Protein AF-A0A963VNG0-F1 (afdb_monomer_lite)

pLDDT: mean 80.39, std 16.1, range [34.78, 97.62]

Sequence (283 aa):
FLAVVREESTAMSERVQQLAQTASKNLKTRWPMEDMLAADLVAVVARRIHAIEGLQVSNAPVDPDLWLRVESFSLMQALTYLAERLTQEFAVRRFTVRLAAEGPHAQLDLVWQGTAMSTETVMAWELDPIRIGGESTPLTVRDVVDRHGGAFWFERNRARHEAWFRILLPLGGASARDARRASEVPALSPEDNRPTFYDFDLFKASDMARDLQDRRLDDLSYTVFDTETTGLDPSKGDEIIQIGATRIVNGRLLHHEGFEQLVDPQRTVPVASTKIHGITPDM

Structure (mmCIF, N/CA/C/O backbone):
data_AF-A0A963VNG0-F1
#
_entry.id   AF-A0A963VNG0-F1
#
loop_
_atom_site.group_PDB
_atom_site.id
_atom_site.type_symbol
_atom_site.label_atom_id
_atom_site.label_alt_id
_atom_site.label_comp_id
_atom_site.label_asym_id
_atom_site.label_entity_id
_atom_site.label_seq_id
_atom_site.pdbx_PDB_ins_code
_atom_site.Cartn_x
_atom_site.Cartn_y
_atom_site.Cartn_z
_atom_site.occupancy
_atom_site.B_iso_or_equiv
_atom_site.auth_seq_id
_atom_site.auth_comp_id
_atom_site.auth_asym_id
_atom_site.auth_atom_id
_atom_site.pdbx_PDB_model_num
ATOM 1 N N . PHE A 1 1 ? -5.039 -26.872 39.195 1.00 66.69 1 PHE A N 1
ATOM 2 C CA . PHE A 1 1 ? -5.987 -26.713 38.073 1.00 66.69 1 PHE A CA 1
ATOM 3 C C . PHE A 1 1 ? -5.920 -25.309 37.468 1.00 66.69 1 PHE A C 1
ATOM 5 O O . PHE A 1 1 ? -5.430 -25.194 36.358 1.00 66.69 1 PHE A O 1
ATOM 12 N N . LEU A 1 2 ? -6.276 -24.235 38.192 1.00 68.75 2 LEU A N 1
ATOM 13 C CA . LEU A 1 2 ? -6.216 -22.853 37.666 1.00 68.75 2 LEU A CA 1
ATOM 14 C C . LEU A 1 2 ? -4.816 -22.395 37.205 1.00 68.75 2 LEU A C 1
ATOM 16 O O . LEU A 1 2 ? -4.707 -21.701 36.202 1.00 68.75 2 LEU A O 1
ATOM 20 N N . ALA A 1 3 ? -3.749 -22.813 37.897 1.00 68.62 3 ALA A N 1
ATOM 21 C CA . ALA A 1 3 ? -2.372 -22.517 37.486 1.00 68.62 3 ALA A CA 1
ATOM 22 C C . ALA A 1 3 ? -2.007 -23.159 36.134 1.00 68.62 3 ALA A C 1
ATOM 24 O O . ALA A 1 3 ? -1.453 -22.486 35.277 1.00 68.62 3 ALA A O 1
ATOM 25 N N . VAL A 1 4 ? -2.419 -24.413 35.919 1.00 76.69 4 VAL A N 1
ATOM 26 C CA . VAL A 1 4 ? -2.163 -25.173 34.682 1.00 76.69 4 VAL A CA 1
ATOM 27 C C . VAL A 1 4 ? -2.929 -24.577 33.499 1.00 76.69 4 VAL A C 1
ATOM 29 O O . VAL A 1 4 ? -2.380 -24.440 32.417 1.00 76.69 4 VAL A O 1
ATOM 32 N N . VAL A 1 5 ? -4.182 -24.152 33.707 1.00 76.88 5 VAL A N 1
ATOM 33 C CA . VAL A 1 5 ? -4.976 -23.479 32.661 1.00 76.88 5 VAL A CA 1
ATOM 34 C C . VAL A 1 5 ? -4.361 -22.132 32.272 1.00 76.88 5 VAL A C 1
ATOM 36 O O . VAL A 1 5 ? -4.337 -21.781 31.096 1.00 76.88 5 VAL A O 1
ATOM 39 N N . ARG A 1 6 ? -3.840 -21.375 33.247 1.00 75.44 6 ARG A N 1
ATOM 40 C CA . ARG A 1 6 ? -3.154 -20.105 32.982 1.00 75.44 6 ARG A CA 1
ATOM 41 C C . ARG A 1 6 ? -1.851 -20.325 32.214 1.00 75.44 6 ARG A C 1
ATOM 43 O O . ARG A 1 6 ? -1.599 -19.602 31.261 1.00 75.44 6 ARG A O 1
ATOM 50 N N . GLU A 1 7 ? -1.070 -21.325 32.605 1.00 81.62 7 GLU A N 1
ATOM 51 C CA . GLU A 1 7 ? 0.189 -21.693 31.954 1.00 81.62 7 GLU A CA 1
ATOM 52 C C . GLU A 1 7 ? -0.031 -22.147 30.502 1.00 81.62 7 GLU A C 1
ATOM 54 O O . GLU A 1 7 ? 0.609 -21.619 29.596 1.00 81.62 7 GLU A O 1
ATOM 59 N N . GLU A 1 8 ? -1.019 -23.011 30.253 1.00 75.69 8 GLU A N 1
ATOM 60 C CA . GLU A 1 8 ? -1.406 -23.422 28.895 1.00 75.69 8 GLU A CA 1
ATOM 61 C C . GLU A 1 8 ? -1.944 -22.256 28.055 1.00 75.69 8 GLU A C 1
ATOM 63 O O . GLU A 1 8 ? -1.601 -22.121 26.882 1.00 75.69 8 GLU A O 1
ATOM 68 N N . SER A 1 9 ? -2.739 -21.354 28.643 1.00 71.31 9 SER A N 1
ATOM 69 C CA . SER A 1 9 ? -3.222 -20.160 27.938 1.00 71.31 9 SER A CA 1
ATOM 70 C C . SER A 1 9 ? -2.081 -19.211 27.555 1.00 71.31 9 SER A C 1
ATOM 72 O O . SER A 1 9 ? -2.120 -18.611 26.476 1.00 71.31 9 SER A O 1
ATOM 74 N N . THR A 1 10 ? -1.077 -19.051 28.422 1.00 80.81 10 THR A N 1
ATOM 75 C CA . THR A 1 10 ? 0.112 -18.238 28.137 1.00 80.81 10 THR A CA 1
ATOM 76 C C . THR A 1 10 ? 0.971 -18.897 27.060 1.00 80.81 10 THR A C 1
ATOM 78 O O . THR A 1 10 ? 1.275 -18.245 26.064 1.00 80.81 10 THR A O 1
ATOM 81 N N . ALA A 1 11 ? 1.253 -20.197 27.176 1.00 77.94 11 ALA A N 1
ATOM 82 C CA . ALA A 1 11 ? 2.027 -20.946 26.186 1.00 77.94 11 ALA A CA 1
ATOM 83 C C . ALA A 1 11 ? 1.356 -20.960 24.800 1.00 77.94 11 ALA A C 1
ATOM 85 O O . ALA A 1 11 ? 2.019 -20.814 23.772 1.00 77.94 11 ALA A O 1
ATOM 86 N N . MET A 1 12 ? 0.027 -21.094 24.749 1.00 74.06 12 MET A N 1
ATOM 87 C CA . MET A 1 12 ? -0.736 -21.005 23.503 1.00 74.06 12 MET A CA 1
ATOM 88 C C . MET A 1 12 ? -0.654 -19.600 22.891 1.00 74.06 12 MET A C 1
ATOM 90 O O . MET A 1 12 ? -0.446 -19.470 21.686 1.00 74.06 12 MET A O 1
ATOM 94 N N . SER A 1 13 ? -0.753 -18.550 23.712 1.00 70.12 13 SER A N 1
ATOM 95 C CA . SER A 1 13 ? -0.623 -17.160 23.250 1.00 70.12 13 SER A CA 1
ATOM 96 C C . SER A 1 13 ? 0.771 -16.875 22.680 1.00 70.12 13 SER A C 1
ATOM 98 O O . SER A 1 13 ? 0.884 -16.256 21.623 1.00 70.12 13 SER A O 1
ATOM 100 N N . GLU A 1 14 ? 1.824 -17.384 23.323 1.00 78.50 14 GLU A N 1
ATOM 101 C CA . GLU A 1 14 ? 3.208 -17.267 22.849 1.00 78.50 14 GLU A CA 1
ATOM 102 C C . GLU A 1 14 ? 3.418 -17.980 21.505 1.00 78.50 14 GLU A C 1
ATOM 104 O O . GLU A 1 14 ? 4.014 -17.409 20.591 1.00 78.50 14 GLU A O 1
ATOM 109 N N . ARG A 1 15 ? 2.878 -19.196 21.330 1.00 77.44 15 ARG A N 1
ATOM 110 C CA . ARG A 1 15 ? 2.949 -19.919 20.045 1.00 77.44 15 ARG A CA 1
ATOM 111 C C . ARG A 1 15 ? 2.204 -19.189 18.930 1.00 77.44 15 ARG A C 1
ATOM 113 O O . ARG A 1 15 ? 2.714 -19.103 17.815 1.00 77.44 15 ARG A O 1
ATOM 120 N N . VAL A 1 16 ? 1.022 -18.639 19.220 1.00 71.25 16 VAL A N 1
ATOM 121 C CA . VAL A 1 16 ? 0.257 -17.830 18.255 1.00 71.25 16 VAL A CA 1
ATOM 122 C C . VAL A 1 16 ? 1.043 -16.575 17.861 1.00 71.25 16 VAL A C 1
ATOM 124 O O . VAL A 1 16 ? 1.132 -16.264 16.674 1.00 71.25 16 VAL A O 1
ATOM 127 N N . GLN A 1 17 ? 1.682 -15.895 18.819 1.00 67.88 17 GLN A N 1
ATOM 128 C CA . GLN A 1 17 ? 2.545 -14.745 18.534 1.00 67.88 17 GLN A CA 1
ATOM 129 C C . GLN A 1 17 ? 3.768 -15.126 17.688 1.00 67.88 17 GLN A C 1
ATOM 131 O O . GLN A 1 17 ? 4.080 -14.422 16.728 1.00 67.88 17 GLN A O 1
ATOM 136 N N . GLN A 1 18 ? 4.433 -16.249 17.977 1.00 67.88 18 GLN A N 1
ATOM 137 C CA . GLN A 1 18 ? 5.565 -16.736 17.177 1.00 67.88 18 GLN A CA 1
ATOM 138 C C . GLN A 1 18 ? 5.159 -17.082 15.738 1.00 67.88 18 GLN A C 1
ATOM 140 O O . GLN A 1 18 ? 5.871 -16.735 14.790 1.00 67.88 18 GLN A O 1
ATOM 145 N N . LEU A 1 19 ? 4.004 -17.727 15.549 1.00 70.12 19 LEU A N 1
ATOM 146 C CA . LEU A 1 19 ? 3.463 -18.023 14.220 1.00 70.12 19 LEU A CA 1
ATOM 147 C C . LEU A 1 19 ? 3.134 -16.740 13.450 1.00 70.12 19 LEU A C 1
ATOM 149 O O . LEU A 1 19 ? 3.514 -16.620 12.286 1.00 70.12 19 LEU A O 1
ATOM 153 N N . ALA A 1 20 ? 2.509 -15.756 14.101 1.00 64.38 20 ALA A N 1
ATOM 154 C CA . ALA A 1 20 ? 2.220 -14.455 13.500 1.00 64.38 20 ALA A CA 1
ATOM 155 C C . ALA A 1 20 ? 3.502 -13.703 13.096 1.00 64.38 20 ALA A C 1
ATOM 157 O O . ALA A 1 20 ? 3.583 -13.175 11.987 1.00 64.38 20 ALA A O 1
ATOM 158 N N . GLN A 1 21 ? 4.538 -13.716 13.942 1.00 63.41 21 GLN A N 1
ATOM 159 C CA . GLN A 1 21 ? 5.843 -13.117 13.632 1.00 63.41 21 GLN A CA 1
ATOM 160 C C . GLN A 1 21 ? 6.534 -13.814 12.453 1.00 63.41 21 GLN A C 1
ATOM 162 O O . GLN A 1 21 ? 7.079 -13.150 11.570 1.00 63.41 21 GLN A O 1
ATOM 167 N N . THR A 1 22 ? 6.486 -15.148 12.404 1.00 61.94 22 THR A N 1
ATOM 168 C CA . THR A 1 22 ? 7.069 -15.937 11.306 1.00 61.94 22 THR A CA 1
ATOM 169 C C . THR A 1 22 ? 6.328 -15.683 9.992 1.00 61.94 22 THR A C 1
ATOM 171 O O . THR A 1 22 ? 6.958 -15.487 8.952 1.00 61.94 22 THR A O 1
ATOM 174 N N . ALA A 1 23 ? 4.995 -15.612 10.038 1.00 60.84 23 ALA A N 1
ATOM 175 C CA . ALA A 1 23 ? 4.167 -15.258 8.892 1.00 60.84 23 ALA A CA 1
ATOM 176 C C . ALA A 1 23 ? 4.455 -13.830 8.401 1.00 60.84 23 ALA A C 1
ATOM 178 O O . ALA A 1 23 ? 4.679 -13.647 7.208 1.00 60.84 23 ALA A O 1
ATOM 179 N N . SER A 1 24 ? 4.549 -12.841 9.301 1.00 58.91 24 SER A N 1
ATOM 180 C CA . SER A 1 24 ? 4.944 -11.464 8.958 1.00 58.91 24 SER A CA 1
ATOM 181 C C . SER A 1 24 ? 6.326 -11.431 8.293 1.00 58.91 24 SER A C 1
ATOM 183 O O . SER A 1 24 ? 6.479 -10.847 7.222 1.00 58.91 24 SER A O 1
ATOM 185 N N . LYS A 1 25 ? 7.323 -12.145 8.836 1.00 59.84 25 LYS A N 1
ATOM 186 C CA . LYS A 1 25 ? 8.675 -12.222 8.253 1.00 59.84 25 LYS A CA 1
ATOM 187 C C . LYS A 1 25 ? 8.686 -12.818 6.839 1.00 59.84 25 LYS A C 1
ATOM 189 O O . LYS A 1 25 ? 9.401 -12.305 5.986 1.00 59.84 25 LYS A O 1
ATOM 194 N N . ASN A 1 26 ? 7.880 -13.849 6.582 1.00 59.00 26 ASN A N 1
ATOM 195 C CA . ASN A 1 26 ? 7.748 -14.450 5.251 1.00 59.00 26 ASN A CA 1
ATOM 196 C C . ASN A 1 26 ? 6.932 -13.576 4.281 1.00 59.00 26 ASN A C 1
ATOM 198 O O . ASN A 1 26 ? 7.235 -13.530 3.094 1.00 59.00 26 ASN A O 1
ATOM 202 N N . LEU A 1 27 ? 5.915 -12.848 4.758 1.00 60.16 27 LEU A N 1
ATOM 203 C CA . LEU A 1 27 ? 5.194 -11.870 3.933 1.00 60.16 27 LEU A CA 1
ATOM 204 C C . LEU A 1 27 ? 6.080 -10.667 3.564 1.00 60.16 27 LEU A C 1
ATOM 206 O O . LEU A 1 27 ? 6.005 -10.182 2.434 1.00 60.16 27 LEU A O 1
ATOM 210 N N . LYS A 1 28 ? 6.964 -10.229 4.473 1.00 56.81 28 LYS A N 1
ATOM 211 C CA . LYS A 1 28 ? 7.947 -9.156 4.233 1.00 56.81 28 LYS A CA 1
ATOM 212 C C . LYS A 1 28 ? 8.944 -9.472 3.112 1.00 56.81 28 LYS A C 1
ATOM 214 O O . LYS A 1 28 ? 9.521 -8.546 2.556 1.00 56.81 28 LYS A O 1
ATOM 219 N N . THR A 1 29 ? 9.160 -10.742 2.769 1.00 54.06 29 THR A N 1
ATOM 220 C CA . THR A 1 29 ? 10.099 -11.156 1.708 1.00 54.06 29 THR A CA 1
ATOM 221 C C . THR A 1 29 ? 9.415 -11.557 0.404 1.00 54.06 29 THR A C 1
ATOM 223 O O . THR A 1 29 ? 10.093 -11.750 -0.600 1.00 54.06 29 THR A O 1
ATOM 226 N N . ARG A 1 30 ? 8.083 -11.684 0.395 1.00 60.69 30 ARG A N 1
ATOM 227 C CA . ARG A 1 30 ? 7.341 -12.299 -0.716 1.00 60.69 30 ARG A CA 1
ATOM 228 C C . ARG A 1 30 ? 7.059 -11.357 -1.892 1.00 60.69 30 ARG A C 1
ATOM 230 O O . ARG A 1 30 ? 6.780 -11.844 -2.979 1.00 60.69 30 ARG A O 1
ATOM 237 N N . TRP A 1 31 ? 7.182 -10.043 -1.699 1.00 64.94 31 TRP A N 1
ATOM 238 C CA . TRP A 1 31 ? 6.981 -9.050 -2.767 1.00 64.94 31 TRP A CA 1
ATOM 239 C C . TRP A 1 31 ? 8.238 -8.182 -2.964 1.00 64.94 31 TRP A C 1
ATOM 241 O O . TRP A 1 31 ? 8.754 -7.623 -1.994 1.00 64.94 31 TRP A O 1
ATOM 251 N N . PRO A 1 32 ? 8.798 -8.081 -4.174 1.00 72.06 32 PRO A N 1
ATOM 252 C CA . PRO A 1 32 ? 9.948 -7.217 -4.409 1.00 72.06 32 PRO A CA 1
ATOM 253 C C . PRO A 1 32 ? 9.557 -5.731 -4.316 1.00 72.06 32 PRO A C 1
ATOM 255 O O . PRO A 1 32 ? 8.400 -5.360 -4.487 1.00 72.06 32 PRO A O 1
ATOM 258 N N . MET A 1 33 ? 10.541 -4.881 -4.011 1.00 81.62 33 MET A N 1
ATOM 259 C CA . MET A 1 33 ? 10.405 -3.427 -4.141 1.00 81.62 33 MET A CA 1
ATOM 260 C C . MET A 1 33 ? 10.603 -3.050 -5.609 1.00 81.62 33 MET A C 1
ATOM 262 O O . MET A 1 33 ? 11.629 -3.411 -6.193 1.00 81.62 33 MET A O 1
ATOM 266 N N . GLU A 1 34 ? 9.669 -2.298 -6.181 1.00 82.19 34 GLU A N 1
ATOM 267 C CA . GLU A 1 34 ? 9.628 -1.988 -7.612 1.00 82.19 34 GLU A CA 1
ATOM 268 C C . GLU A 1 34 ? 9.579 -0.480 -7.863 1.00 82.19 34 GLU A C 1
ATOM 270 O O . GLU A 1 34 ? 9.191 0.295 -6.988 1.00 82.19 34 GLU A O 1
ATOM 275 N N . ASP A 1 35 ? 10.006 -0.055 -9.053 1.00 86.75 35 ASP A N 1
ATOM 276 C CA . ASP A 1 35 ? 9.900 1.344 -9.469 1.00 86.75 35 ASP A CA 1
ATOM 277 C C . ASP A 1 35 ? 8.478 1.592 -10.001 1.00 86.75 35 ASP A C 1
ATOM 279 O O . ASP A 1 35 ? 8.032 0.928 -10.934 1.00 86.75 35 ASP A O 1
ATOM 283 N N . MET A 1 36 ? 7.767 2.551 -9.410 1.00 88.94 36 MET A N 1
ATOM 284 C CA . MET A 1 36 ? 6.388 2.901 -9.754 1.00 88.94 36 MET A CA 1
ATOM 285 C C . MET A 1 36 ? 6.242 4.418 -9.882 1.00 88.94 36 MET A C 1
ATOM 287 O O . MET A 1 36 ? 6.795 5.171 -9.075 1.00 88.94 36 MET A O 1
ATOM 291 N N . LEU A 1 37 ? 5.462 4.879 -10.862 1.00 89.94 37 LEU A N 1
ATOM 292 C CA . LEU A 1 37 ? 5.087 6.287 -10.955 1.00 89.94 37 LEU A CA 1
ATOM 293 C C . LEU A 1 37 ? 4.207 6.686 -9.767 1.00 89.94 37 LEU A C 1
ATOM 295 O O . LEU A 1 37 ? 3.244 6.005 -9.407 1.00 89.94 37 LEU A O 1
ATOM 299 N N . ALA A 1 38 ? 4.503 7.840 -9.181 1.00 92.31 38 ALA A N 1
ATOM 300 C CA . ALA A 1 38 ? 3.749 8.383 -8.061 1.00 92.31 38 ALA A CA 1
ATOM 301 C C . ALA A 1 38 ? 2.274 8.626 -8.414 1.00 92.31 38 ALA A C 1
ATOM 303 O O . ALA A 1 38 ? 1.392 8.375 -7.590 1.00 92.31 38 ALA A O 1
ATOM 304 N N . ALA A 1 39 ? 1.999 9.074 -9.643 1.00 90.75 39 ALA A N 1
ATOM 305 C CA . ALA A 1 39 ? 0.639 9.260 -10.142 1.00 90.75 39 ALA A CA 1
ATOM 306 C C . ALA A 1 39 ? -0.156 7.942 -10.146 1.00 90.75 39 ALA A C 1
ATOM 308 O O . ALA A 1 39 ? -1.314 7.924 -9.717 1.00 90.75 39 ALA A O 1
ATOM 309 N N . ASP A 1 40 ? 0.479 6.836 -10.544 1.00 91.19 40 ASP A N 1
ATOM 310 C CA . ASP A 1 40 ? -0.147 5.513 -10.552 1.00 91.19 40 ASP A CA 1
ATOM 311 C C . ASP A 1 40 ? -0.408 5.020 -9.130 1.00 91.19 40 ASP A C 1
ATOM 313 O O . ASP A 1 40 ? -1.500 4.529 -8.839 1.00 91.19 40 ASP A O 1
ATOM 317 N N . LEU A 1 41 ? 0.551 5.206 -8.213 1.00 93.50 41 LEU A N 1
ATOM 318 C CA . LEU A 1 41 ? 0.373 4.827 -6.811 1.00 93.50 41 LEU A CA 1
ATOM 319 C C . LEU A 1 41 ? -0.830 5.557 -6.199 1.00 93.50 41 LEU A C 1
ATOM 321 O O . LEU A 1 41 ? -1.699 4.927 -5.592 1.00 93.50 41 LEU A O 1
ATOM 325 N N . VAL A 1 42 ? -0.925 6.874 -6.407 1.00 94.62 42 VAL A N 1
ATOM 326 C CA . VAL A 1 42 ? -2.057 7.682 -5.931 1.00 94.62 42 VAL A CA 1
ATOM 327 C C . VAL A 1 42 ? -3.371 7.230 -6.568 1.00 94.62 42 VAL A C 1
ATOM 329 O O . VAL A 1 42 ? -4.374 7.096 -5.864 1.00 94.62 42 VAL A O 1
ATOM 332 N N . ALA A 1 43 ? -3.384 6.941 -7.872 1.00 90.88 43 ALA A N 1
ATOM 333 C CA . ALA A 1 43 ? -4.577 6.463 -8.565 1.00 90.88 43 ALA A CA 1
ATOM 334 C C . ALA A 1 43 ? -5.065 5.107 -8.027 1.00 90.88 43 ALA A C 1
ATOM 336 O O . ALA A 1 43 ? -6.272 4.918 -7.842 1.00 90.88 43 ALA A O 1
ATOM 337 N N . VAL A 1 44 ? -4.150 4.175 -7.745 1.00 90.75 44 VAL A N 1
ATOM 338 C CA . VAL A 1 44 ? -4.468 2.849 -7.192 1.00 90.75 44 VAL A CA 1
ATOM 339 C C . VAL A 1 44 ? -5.000 2.959 -5.764 1.00 90.75 44 VAL A C 1
ATOM 341 O O . VAL A 1 44 ? -6.051 2.391 -5.463 1.00 90.75 44 VAL A O 1
ATOM 344 N N . VAL A 1 45 ? -4.332 3.729 -4.900 1.00 92.75 45 VAL A N 1
ATOM 345 C CA . VAL A 1 45 ? -4.775 3.960 -3.513 1.00 92.75 45 VAL A CA 1
ATOM 346 C C . VAL A 1 45 ? -6.162 4.597 -3.489 1.00 92.75 45 VAL A C 1
ATOM 348 O O . VAL A 1 45 ? -7.056 4.111 -2.796 1.00 92.75 45 VAL A O 1
ATOM 351 N N . ALA A 1 46 ? -6.376 5.646 -4.285 1.00 92.19 46 ALA A N 1
ATOM 352 C CA . ALA A 1 46 ? -7.667 6.313 -4.368 1.00 92.19 46 ALA A CA 1
ATOM 353 C C . ALA A 1 46 ? -8.764 5.361 -4.854 1.00 92.19 46 ALA A C 1
ATOM 355 O O . ALA A 1 46 ? -9.826 5.271 -4.246 1.00 92.19 46 ALA A O 1
ATOM 356 N N . ARG A 1 47 ? -8.504 4.575 -5.904 1.00 91.50 47 ARG A N 1
ATOM 357 C CA . ARG A 1 47 ? -9.471 3.589 -6.400 1.00 91.50 47 ARG A CA 1
ATOM 358 C C . ARG A 1 47 ? -9.841 2.564 -5.330 1.00 91.50 47 ARG A C 1
ATOM 360 O O . ARG A 1 47 ? -11.015 2.227 -5.204 1.00 91.50 47 ARG A O 1
ATOM 367 N N . ARG A 1 48 ? -8.863 2.094 -4.547 1.00 90.31 48 ARG A N 1
ATOM 368 C CA . ARG A 1 48 ? -9.104 1.131 -3.466 1.00 90.31 48 ARG A CA 1
ATOM 369 C C . ARG A 1 48 ? -9.950 1.728 -2.345 1.00 90.31 48 ARG A C 1
ATOM 371 O O . ARG A 1 48 ? -10.917 1.096 -1.938 1.00 90.31 48 ARG A O 1
ATOM 378 N N . ILE A 1 49 ? -9.629 2.939 -1.888 1.00 91.81 49 ILE A N 1
ATOM 379 C CA . ILE A 1 49 ? -10.406 3.622 -0.842 1.00 91.81 49 ILE A CA 1
ATOM 380 C C . ILE A 1 49 ? -11.826 3.920 -1.335 1.00 91.81 49 ILE A C 1
ATOM 382 O O . ILE A 1 49 ? -12.783 3.740 -0.591 1.00 91.81 49 ILE A O 1
ATOM 386 N N . HIS A 1 50 ? -11.984 4.328 -2.597 1.00 91.56 50 HIS A N 1
ATOM 387 C CA . HIS A 1 50 ? -13.296 4.608 -3.182 1.00 91.56 50 HIS A CA 1
ATOM 388 C C . HIS A 1 50 ? -14.190 3.366 -3.309 1.00 91.56 50 HIS A C 1
ATOM 390 O O . HIS A 1 50 ? -15.410 3.493 -3.309 1.00 91.56 50 HIS A O 1
ATOM 396 N N . ALA A 1 51 ? -13.597 2.174 -3.423 1.00 89.56 51 ALA A N 1
ATOM 397 C CA . ALA A 1 51 ? -14.343 0.921 -3.472 1.00 89.56 51 ALA A CA 1
ATOM 398 C C . ALA A 1 51 ? -14.994 0.557 -2.124 1.00 89.56 51 ALA A C 1
ATOM 400 O O . ALA A 1 51 ? -15.892 -0.284 -2.096 1.00 89.56 51 ALA A O 1
ATOM 401 N N . ILE A 1 52 ? -14.570 1.180 -1.018 1.00 88.62 52 ILE A N 1
ATOM 402 C CA . ILE A 1 52 ? -15.219 1.025 0.285 1.00 88.62 52 ILE A CA 1
ATOM 403 C C . ILE A 1 52 ? -16.499 1.863 0.302 1.00 88.62 52 ILE A C 1
ATOM 405 O O . ILE A 1 52 ? -16.493 3.069 0.036 1.00 88.62 52 ILE A O 1
ATOM 409 N N . GLU A 1 53 ? -17.610 1.220 0.654 1.00 87.12 53 GLU A N 1
ATOM 410 C CA . GLU A 1 53 ? -18.924 1.850 0.648 1.00 87.12 53 GLU A CA 1
ATOM 411 C C . GLU A 1 53 ? -18.974 3.094 1.552 1.00 87.12 53 GLU A C 1
ATOM 413 O O . GLU A 1 53 ? -18.608 3.075 2.728 1.00 87.12 53 GLU A O 1
ATOM 418 N N . GLY A 1 54 ? -19.461 4.203 0.992 1.00 87.50 54 GLY A N 1
ATOM 419 C CA . GLY A 1 54 ? -19.662 5.451 1.726 1.00 87.50 54 GLY A CA 1
ATOM 420 C C . GLY A 1 54 ? -18.419 6.332 1.877 1.00 87.50 54 GLY A C 1
ATOM 421 O O . GLY A 1 54 ? -18.538 7.390 2.506 1.00 87.50 54 GLY A O 1
ATOM 422 N N . LEU A 1 55 ? -17.272 5.952 1.296 1.00 93.50 55 LEU A N 1
ATOM 423 C CA . LEU A 1 55 ? -16.062 6.778 1.280 1.00 93.50 55 LEU A CA 1
ATOM 424 C C . LEU A 1 55 ? -15.926 7.583 -0.013 1.00 93.50 55 LEU A C 1
ATOM 426 O O . LEU A 1 55 ? -16.127 7.104 -1.128 1.00 93.50 55 LEU A O 1
ATOM 430 N N . GLN A 1 56 ? -15.527 8.839 0.146 1.00 94.69 56 GLN A N 1
ATOM 431 C CA . GLN A 1 56 ? -15.155 9.726 -0.945 1.00 94.69 56 GLN A CA 1
ATOM 432 C C . GLN A 1 56 ? -13.671 10.046 -0.844 1.00 94.69 56 GLN A C 1
ATOM 434 O O . GLN A 1 56 ? -13.175 10.422 0.219 1.00 94.69 56 GLN A O 1
ATOM 439 N N . VAL A 1 57 ? -12.974 9.948 -1.968 1.00 95.88 57 VAL A N 1
ATOM 440 C CA . VAL A 1 57 ? -11.547 10.239 -2.050 1.00 95.88 57 VAL A CA 1
ATOM 441 C C . VAL A 1 57 ? -11.261 11.121 -3.253 1.00 95.88 57 VAL A C 1
ATOM 443 O O . VAL A 1 57 ? -11.904 11.019 -4.295 1.00 95.88 57 VAL A O 1
ATOM 446 N N . SER A 1 58 ? -10.320 12.034 -3.066 1.00 96.00 58 SER A N 1
ATOM 447 C CA . SER A 1 58 ? -9.840 12.973 -4.073 1.00 96.00 58 SER A CA 1
ATOM 448 C C . SER A 1 58 ? -8.318 12.927 -4.121 1.00 96.00 58 SER A C 1
ATOM 450 O O . SER A 1 58 ? -7.674 12.601 -3.124 1.00 96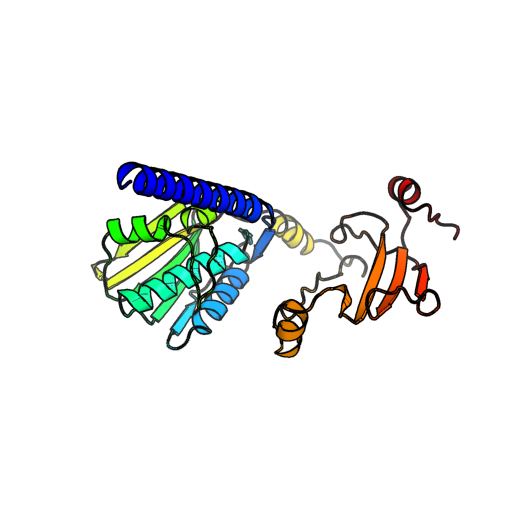.00 58 SER A O 1
ATOM 452 N N . ASN A 1 59 ? -7.738 13.274 -5.264 1.00 93.56 59 ASN A N 1
ATOM 453 C CA . ASN A 1 59 ? -6.293 13.233 -5.464 1.00 93.56 59 ASN A CA 1
ATOM 454 C C . ASN A 1 59 ? -5.802 14.666 -5.653 1.00 93.56 59 ASN A C 1
ATOM 456 O O . ASN A 1 59 ? -6.379 15.413 -6.446 1.00 93.56 59 ASN A O 1
ATOM 460 N N . ALA A 1 60 ? -4.755 15.060 -4.934 1.00 92.25 60 ALA A N 1
ATOM 461 C CA . ALA A 1 60 ? -4.032 16.279 -5.276 1.00 92.25 60 ALA A CA 1
ATOM 462 C C . ALA A 1 60 ? -3.207 16.058 -6.560 1.00 92.25 60 ALA A C 1
ATOM 464 O O . ALA A 1 60 ? -2.862 14.914 -6.862 1.00 92.25 60 ALA A O 1
ATOM 465 N N . PRO A 1 61 ? -2.875 17.121 -7.317 1.00 92.50 61 PRO A N 1
ATOM 466 C CA . PRO A 1 61 ? -1.933 17.014 -8.425 1.00 92.50 61 PRO A CA 1
ATOM 467 C C . PRO A 1 61 ? -0.600 16.426 -7.952 1.00 92.50 61 PRO A C 1
ATOM 469 O O . PRO A 1 61 ? -0.066 16.853 -6.928 1.00 92.50 61 PRO A O 1
ATOM 472 N N . VAL A 1 62 ? -0.081 15.460 -8.706 1.00 92.62 62 VAL A N 1
ATOM 473 C CA . VAL A 1 62 ? 1.210 14.802 -8.470 1.00 92.62 62 VAL A CA 1
ATOM 474 C C . VAL A 1 62 ? 2.102 15.092 -9.669 1.00 92.62 62 VAL A C 1
ATOM 476 O O . VAL A 1 62 ? 1.608 15.186 -10.793 1.00 92.62 62 VAL A O 1
ATOM 479 N N . ASP A 1 63 ? 3.402 15.250 -9.431 1.00 86.94 63 ASP A N 1
ATOM 480 C CA . ASP A 1 63 ? 4.390 15.348 -10.505 1.00 86.94 63 ASP A CA 1
ATOM 481 C C . ASP A 1 63 ? 4.348 14.063 -11.366 1.00 86.94 63 ASP A C 1
ATOM 483 O O . ASP A 1 63 ? 4.562 12.972 -10.824 1.00 86.94 63 ASP A O 1
ATOM 487 N N . PRO A 1 64 ? 4.043 14.157 -12.676 1.00 83.81 64 PRO A N 1
ATOM 488 C CA . PRO A 1 64 ? 3.935 12.991 -13.550 1.00 83.81 64 PRO A CA 1
ATOM 489 C C . PRO A 1 64 ? 5.266 12.257 -13.751 1.00 83.81 64 PRO A C 1
ATOM 491 O O . PRO A 1 64 ? 5.243 11.089 -14.122 1.00 83.81 64 PRO A O 1
ATOM 494 N N . ASP A 1 65 ? 6.401 12.905 -13.477 1.00 87.00 65 ASP A N 1
ATOM 495 C CA . ASP A 1 65 ? 7.740 12.330 -13.628 1.00 87.00 65 ASP A CA 1
ATOM 496 C C . ASP A 1 65 ? 8.310 11.790 -12.303 1.00 87.00 65 ASP A C 1
ATOM 498 O O . ASP A 1 65 ? 9.461 11.345 -12.252 1.00 87.00 65 ASP A O 1
ATOM 502 N N . LEU A 1 66 ? 7.547 11.840 -11.206 1.00 86.81 66 LEU A N 1
ATOM 503 C CA . LEU A 1 66 ? 8.016 11.376 -9.905 1.00 86.81 66 LEU A CA 1
ATOM 504 C C . LEU A 1 66 ? 7.941 9.850 -9.808 1.00 86.81 66 LEU A C 1
ATOM 506 O O . LEU A 1 66 ? 6.860 9.265 -9.759 1.00 86.81 66 LEU A O 1
ATOM 510 N N . TRP A 1 67 ? 9.106 9.216 -9.708 1.00 91.25 67 TRP A N 1
ATOM 511 C CA . TRP A 1 67 ? 9.245 7.778 -9.492 1.00 91.25 67 TRP A CA 1
ATOM 512 C C . TRP A 1 67 ? 9.473 7.453 -8.019 1.00 91.25 67 TRP A C 1
ATOM 514 O O . TRP A 1 67 ? 10.170 8.175 -7.302 1.00 91.25 67 TRP A O 1
ATOM 524 N N . LEU A 1 68 ? 8.920 6.328 -7.578 1.00 92.88 68 LEU A N 1
ATOM 525 C CA . LEU A 1 68 ? 9.011 5.803 -6.219 1.00 92.88 68 LEU A CA 1
ATOM 526 C C . LEU A 1 68 ? 9.503 4.363 -6.257 1.00 92.88 68 LEU A C 1
ATOM 528 O O . LEU A 1 68 ? 9.168 3.630 -7.181 1.00 92.88 68 LEU A O 1
ATOM 532 N N . ARG A 1 69 ? 10.249 3.947 -5.235 1.00 90.38 69 ARG A N 1
ATOM 533 C CA . ARG A 1 69 ? 10.653 2.552 -5.043 1.00 90.38 69 ARG A CA 1
ATOM 534 C C . ARG A 1 69 ? 9.739 1.936 -3.987 1.00 90.38 69 ARG A C 1
ATOM 536 O O . ARG A 1 69 ? 9.929 2.175 -2.800 1.00 90.38 69 ARG A O 1
ATOM 543 N N . VAL A 1 70 ? 8.713 1.195 -4.378 1.00 91.62 70 VAL A N 1
ATOM 544 C CA . VAL A 1 70 ? 7.652 0.767 -3.455 1.00 91.62 70 VAL A CA 1
ATOM 545 C C . VAL A 1 70 ? 7.241 -0.681 -3.653 1.00 91.62 70 VAL A C 1
ATOM 547 O O . VAL A 1 70 ? 7.337 -1.239 -4.739 1.00 91.62 70 VAL A O 1
ATOM 550 N N . GLU A 1 71 ? 6.726 -1.272 -2.585 1.00 90.44 71 GLU A N 1
ATOM 551 C CA . GLU A 1 71 ? 5.892 -2.460 -2.621 1.00 90.44 71 GLU A CA 1
ATOM 552 C C . GLU A 1 71 ? 4.437 -2.000 -2.447 1.00 90.44 71 GLU A C 1
ATOM 554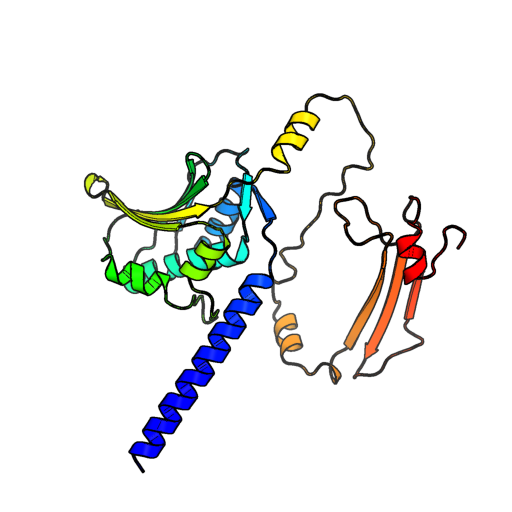 O O . GLU A 1 71 ? 3.948 -1.735 -1.346 1.00 90.44 71 GLU A O 1
ATOM 559 N N . SER A 1 72 ? 3.769 -1.795 -3.583 1.00 87.38 72 SER A N 1
ATOM 560 C CA . SER A 1 72 ? 2.503 -1.057 -3.672 1.00 87.38 72 SER A CA 1
ATOM 561 C C . SER A 1 72 ? 1.329 -1.752 -2.978 1.00 87.38 72 SER A C 1
ATOM 563 O O . SER A 1 72 ? 0.409 -1.078 -2.507 1.00 87.38 72 SER A O 1
ATOM 565 N N . PHE A 1 73 ? 1.351 -3.082 -2.875 1.00 87.00 73 PHE A N 1
ATOM 566 C CA . PHE A 1 73 ? 0.249 -3.857 -2.317 1.00 87.00 73 PHE A CA 1
ATOM 567 C C . PHE A 1 73 ? 0.132 -3.663 -0.804 1.00 87.00 73 PHE A C 1
ATOM 569 O O . PHE A 1 73 ? -0.953 -3.328 -0.322 1.00 87.00 73 PHE A O 1
ATOM 576 N N . SER A 1 74 ? 1.224 -3.783 -0.046 1.00 89.38 74 SER A N 1
ATOM 577 C CA . SER A 1 74 ? 1.175 -3.544 1.401 1.00 89.38 74 SER A CA 1
ATOM 578 C C . SER A 1 74 ? 0.929 -2.078 1.764 1.00 89.38 74 SER A C 1
ATOM 580 O O . SER A 1 74 ? 0.202 -1.814 2.723 1.00 89.38 74 SER A O 1
ATOM 582 N N . LEU A 1 75 ? 1.431 -1.117 0.975 1.00 92.56 75 LEU A N 1
ATOM 583 C CA . LEU A 1 75 ? 1.094 0.304 1.142 1.00 92.56 75 LEU A CA 1
ATOM 584 C C . LEU A 1 75 ? -0.397 0.562 0.935 1.00 92.56 75 LEU A C 1
ATOM 586 O O . LEU A 1 75 ? -1.033 1.245 1.739 1.00 92.56 75 LEU A O 1
ATOM 590 N N . MET A 1 76 ? -0.967 -0.003 -0.130 1.00 91.50 76 MET A N 1
ATOM 591 C CA . MET A 1 76 ? -2.393 0.103 -0.415 1.00 91.50 76 MET A CA 1
ATOM 592 C C . MET A 1 76 ? -3.224 -0.512 0.715 1.00 91.50 76 MET A C 1
ATOM 594 O O . MET A 1 76 ? -4.196 0.110 1.148 1.00 91.50 76 MET A O 1
ATOM 598 N N . GLN A 1 77 ? -2.824 -1.667 1.254 1.00 91.12 77 GLN A N 1
ATOM 599 C CA . GLN A 1 77 ? -3.474 -2.247 2.430 1.00 91.12 77 GLN A CA 1
ATOM 600 C C . GLN A 1 77 ? -3.385 -1.327 3.653 1.00 91.12 77 GLN A C 1
ATOM 602 O O . GLN A 1 77 ? -4.412 -1.031 4.260 1.00 91.12 77 GLN A O 1
ATOM 607 N N . ALA A 1 78 ? -2.196 -0.822 3.990 1.00 94.56 78 ALA A N 1
ATOM 608 C CA . ALA A 1 78 ? -2.002 0.058 5.142 1.00 94.56 78 ALA A CA 1
ATOM 609 C C . ALA A 1 78 ? -2.879 1.321 5.058 1.00 94.56 78 ALA A C 1
ATOM 611 O O . ALA A 1 78 ? -3.563 1.667 6.019 1.00 94.56 78 ALA A O 1
ATOM 612 N N . LEU A 1 79 ? -2.928 1.976 3.894 1.00 95.69 79 LEU A N 1
ATOM 613 C CA . LEU A 1 79 ? -3.744 3.178 3.688 1.00 95.69 79 LEU A CA 1
ATOM 614 C C . LEU A 1 79 ? -5.246 2.886 3.705 1.00 95.69 79 LEU A C 1
ATOM 616 O O . LEU A 1 79 ? -6.015 3.668 4.261 1.00 95.69 79 LEU A O 1
ATOM 620 N N . THR A 1 80 ? -5.662 1.754 3.138 1.00 94.00 80 THR A N 1
ATOM 621 C CA . THR A 1 80 ? -7.064 1.310 3.161 1.00 94.00 80 THR A CA 1
ATOM 622 C C . THR A 1 80 ? -7.516 1.029 4.594 1.00 94.00 80 THR A C 1
ATOM 624 O O . THR A 1 80 ? -8.568 1.500 5.013 1.00 94.00 80 THR A O 1
ATOM 627 N N . TYR A 1 81 ? -6.683 0.343 5.376 1.00 95.50 81 TYR A N 1
ATOM 628 C CA . TYR A 1 81 ? -6.923 0.081 6.792 1.00 95.50 81 TYR A CA 1
ATOM 629 C C . TYR A 1 81 ? -7.048 1.361 7.621 1.00 95.50 81 TYR A C 1
ATOM 631 O O . TYR A 1 81 ? -7.988 1.500 8.402 1.00 95.50 81 TYR A O 1
ATOM 639 N N . LEU A 1 82 ? -6.142 2.324 7.424 1.00 95.69 82 LEU A N 1
ATOM 640 C CA . LEU A 1 82 ? -6.214 3.618 8.105 1.00 95.69 82 LEU A CA 1
ATOM 641 C C . LEU A 1 82 ? -7.490 4.385 7.726 1.00 95.69 82 LEU A C 1
ATOM 643 O O . LEU A 1 82 ? -8.121 4.981 8.599 1.00 95.69 82 LEU A O 1
ATOM 647 N N . ALA A 1 83 ? -7.902 4.347 6.455 1.00 95.38 83 ALA A N 1
ATOM 648 C CA . ALA A 1 83 ? -9.150 4.960 6.008 1.00 95.38 83 ALA A CA 1
ATOM 649 C C . ALA A 1 83 ? -10.380 4.299 6.659 1.00 95.38 83 ALA A C 1
ATOM 651 O O . ALA A 1 83 ? -11.223 5.009 7.203 1.00 95.38 83 ALA A O 1
ATOM 652 N N . GLU A 1 84 ? -10.459 2.962 6.684 1.00 93.62 84 GLU A N 1
ATOM 653 C CA . GLU A 1 84 ? -11.556 2.235 7.343 1.00 93.62 84 GLU A CA 1
ATOM 654 C C . GLU A 1 84 ? -11.632 2.542 8.842 1.00 93.62 84 GLU A C 1
ATOM 656 O O . GLU A 1 84 ? -12.714 2.838 9.354 1.00 93.62 84 GLU A O 1
ATOM 661 N N . ARG A 1 85 ? -10.493 2.538 9.544 1.00 93.81 85 ARG A N 1
ATOM 662 C CA . ARG A 1 85 ? -10.403 2.895 10.970 1.00 93.81 85 ARG A CA 1
ATOM 663 C C . ARG A 1 85 ? -10.896 4.319 11.230 1.00 93.81 85 ARG A C 1
ATOM 665 O O . ARG A 1 85 ? -11.715 4.533 12.122 1.00 93.81 85 ARG A O 1
ATOM 672 N N . LEU A 1 86 ? -10.469 5.289 10.417 1.00 94.62 86 LEU A N 1
ATOM 673 C CA . LEU A 1 86 ? -10.946 6.677 10.494 1.00 94.62 86 LEU A CA 1
ATOM 674 C C . LEU A 1 86 ? -12.462 6.781 10.281 1.00 94.62 86 LEU A C 1
ATOM 676 O O . LEU A 1 86 ? -13.137 7.582 10.934 1.00 94.62 86 LEU A O 1
ATOM 680 N N . THR A 1 87 ? -13.025 5.963 9.398 1.00 93.38 87 THR A N 1
ATOM 681 C CA . THR A 1 87 ? -14.471 5.915 9.179 1.00 93.38 87 THR A CA 1
ATOM 682 C C . THR A 1 87 ? -15.216 5.284 10.347 1.00 93.38 87 THR A C 1
ATOM 684 O O . THR A 1 87 ? -16.223 5.838 10.785 1.00 93.38 87 THR A O 1
ATOM 687 N N . GLN A 1 88 ? -14.735 4.156 10.863 1.00 91.69 88 GLN A N 1
ATOM 688 C CA . GLN A 1 88 ? -15.404 3.398 11.920 1.00 91.69 88 GLN A CA 1
ATOM 689 C C . GLN A 1 88 ? -15.320 4.102 13.278 1.00 91.69 88 GLN A C 1
ATOM 691 O O . GLN A 1 88 ? -16.323 4.202 13.980 1.00 91.69 88 GLN A O 1
ATOM 696 N N . GLU A 1 89 ? -14.144 4.618 13.638 1.00 93.00 89 GLU A N 1
ATOM 697 C CA . GLU A 1 89 ? -13.887 5.178 14.969 1.00 93.00 89 GLU A CA 1
ATOM 698 C C . GLU A 1 89 ? -14.133 6.698 15.037 1.00 93.00 89 GLU A C 1
ATOM 700 O O . GLU A 1 89 ? -14.462 7.219 16.101 1.00 93.00 89 GLU A O 1
ATOM 705 N N . PHE A 1 90 ? -14.031 7.420 13.911 1.00 92.94 90 PHE A N 1
ATOM 706 C CA . PHE A 1 90 ? -14.128 8.891 13.877 1.00 92.94 90 PHE A CA 1
ATOM 707 C C . PHE A 1 90 ? -15.151 9.445 12.873 1.00 92.94 90 PHE A C 1
ATOM 709 O O . PHE A 1 90 ? -15.247 10.666 12.713 1.00 92.94 90 PHE A O 1
ATOM 716 N N . ALA A 1 91 ? -15.929 8.581 12.208 1.00 93.62 91 ALA A N 1
ATOM 717 C CA . ALA A 1 91 ? -16.939 8.951 11.211 1.00 93.62 91 ALA A CA 1
ATOM 718 C C . ALA A 1 91 ? -16.400 9.792 10.033 1.00 93.62 91 ALA A C 1
ATOM 720 O O . ALA A 1 91 ? -17.152 10.515 9.371 1.00 93.62 91 ALA A O 1
ATOM 721 N N . VAL A 1 92 ? -15.101 9.693 9.737 1.00 94.75 92 VAL A N 1
ATOM 722 C CA . VAL A 1 92 ? -14.481 10.384 8.603 1.00 94.75 92 VAL A CA 1
ATOM 723 C C . VAL A 1 92 ? -14.849 9.662 7.310 1.00 94.75 92 VAL A C 1
ATOM 725 O O . VAL A 1 92 ? -14.616 8.466 7.170 1.00 94.75 92 VAL A O 1
ATOM 728 N N . ARG A 1 93 ? -15.420 10.390 6.346 1.00 95.12 93 ARG A N 1
ATOM 729 C CA . ARG A 1 93 ? -15.862 9.826 5.054 1.00 95.12 93 ARG A CA 1
ATOM 730 C C . ARG A 1 93 ? -15.232 10.472 3.825 1.00 95.12 93 ARG A C 1
ATOM 732 O O . ARG A 1 93 ? -15.495 10.037 2.711 1.00 95.12 93 ARG A O 1
ATOM 739 N N . ARG A 1 94 ? -14.460 11.544 4.007 1.00 96.12 94 ARG A N 1
ATOM 740 C CA . ARG A 1 94 ? -13.859 12.318 2.916 1.00 96.12 94 ARG A CA 1
ATOM 741 C C . ARG A 1 94 ? -12.358 12.390 3.107 1.00 96.12 94 ARG A C 1
ATOM 743 O O . ARG A 1 94 ? -11.904 12.909 4.125 1.00 96.12 94 ARG A O 1
ATOM 750 N N . PHE A 1 95 ? -11.633 11.917 2.103 1.00 97.19 95 PHE A N 1
ATOM 751 C CA . PHE A 1 95 ? -10.183 11.842 2.102 1.00 97.19 95 PHE A CA 1
ATOM 752 C C . PHE A 1 95 ? -9.584 12.568 0.896 1.00 97.19 95 PHE A C 1
ATOM 754 O O . PHE A 1 95 ? -10.187 12.663 -0.179 1.00 97.19 95 PHE A O 1
ATOM 761 N N . THR A 1 96 ? -8.359 13.047 1.065 1.00 97.19 96 THR A N 1
ATOM 762 C CA . THR A 1 96 ? -7.506 13.499 -0.030 1.00 97.19 96 THR A CA 1
ATOM 763 C C . THR A 1 96 ? -6.175 12.773 0.056 1.00 97.19 96 THR A C 1
ATOM 765 O O . THR A 1 96 ? -5.533 12.802 1.101 1.00 97.19 96 THR A O 1
ATOM 768 N N . VAL A 1 97 ? -5.749 12.151 -1.039 1.00 97.56 97 VAL A N 1
ATOM 769 C CA . VAL A 1 97 ? -4.403 11.587 -1.162 1.00 97.56 97 VAL A CA 1
ATOM 770 C C . VAL A 1 97 ? -3.493 12.651 -1.769 1.00 97.56 97 VAL A C 1
ATOM 772 O O . VAL A 1 97 ? -3.807 13.213 -2.823 1.00 97.56 97 VAL A O 1
ATOM 775 N N . ARG A 1 98 ? -2.382 12.959 -1.096 1.00 96.50 98 ARG A N 1
ATOM 776 C CA . ARG A 1 98 ? -1.337 13.860 -1.603 1.00 96.50 98 ARG A CA 1
ATOM 777 C C . ARG A 1 98 ? -0.037 13.092 -1.717 1.00 96.50 98 ARG A C 1
ATOM 779 O O . ARG A 1 98 ? 0.270 12.286 -0.846 1.00 96.50 98 ARG A O 1
ATOM 786 N N . LEU A 1 99 ? 0.722 13.359 -2.770 1.00 96.69 99 LEU A N 1
ATOM 787 C CA . LEU A 1 99 ? 2.047 12.788 -2.925 1.00 96.69 99 LEU A CA 1
ATOM 788 C C . LEU A 1 99 ? 2.978 13.821 -3.549 1.00 96.69 99 LEU A C 1
ATOM 790 O O . LEU A 1 99 ? 2.686 14.341 -4.624 1.00 96.69 99 LEU A O 1
ATOM 794 N N . ALA A 1 100 ? 4.072 14.133 -2.861 1.00 94.00 100 ALA A N 1
ATOM 795 C CA . ALA A 1 100 ? 5.083 15.067 -3.343 1.00 94.00 100 ALA A CA 1
ATOM 796 C C . ALA A 1 100 ? 6.491 14.625 -2.932 1.00 94.00 100 ALA A C 1
ATOM 798 O O . ALA A 1 100 ? 6.672 14.009 -1.884 1.00 94.00 100 ALA A O 1
ATOM 799 N N . ALA A 1 101 ? 7.494 14.960 -3.743 1.00 90.25 101 ALA A N 1
ATOM 800 C CA . ALA A 1 101 ? 8.891 14.803 -3.357 1.00 90.25 101 ALA A CA 1
ATOM 801 C C . ALA A 1 101 ? 9.283 15.880 -2.333 1.00 90.25 101 ALA A C 1
ATOM 803 O O . ALA A 1 101 ? 9.045 17.067 -2.557 1.00 90.25 101 ALA A O 1
ATOM 804 N N . GLU A 1 102 ? 9.926 15.478 -1.238 1.00 84.12 102 GLU A N 1
ATOM 805 C CA . GLU A 1 102 ? 10.521 16.384 -0.257 1.00 84.12 102 GLU A CA 1
ATOM 806 C C . GLU A 1 102 ? 11.933 15.904 0.108 1.00 84.12 102 GLU A C 1
ATOM 808 O O . GLU A 1 102 ? 12.140 14.975 0.893 1.00 84.12 102 GLU A O 1
ATOM 813 N N . GLY A 1 103 ? 12.935 16.545 -0.498 1.00 80.94 103 GLY A N 1
ATOM 814 C CA . GLY A 1 103 ? 14.335 16.173 -0.315 1.00 80.94 103 GLY A CA 1
ATOM 815 C C . GLY A 1 103 ? 14.633 14.767 -0.867 1.00 80.94 103 GLY A C 1
ATOM 816 O O . GLY A 1 103 ? 14.342 14.514 -2.034 1.00 80.94 103 GLY A O 1
ATOM 817 N N . PRO A 1 104 ? 15.247 13.859 -0.080 1.00 81.50 104 PRO A N 1
ATOM 818 C CA . PRO A 1 104 ? 15.620 12.519 -0.545 1.00 81.50 104 PRO A CA 1
ATOM 819 C C . PRO A 1 104 ? 14.474 11.491 -0.526 1.00 81.50 104 PRO A C 1
ATOM 821 O O . PRO A 1 104 ? 14.696 10.336 -0.884 1.00 81.50 104 PRO A O 1
ATOM 824 N N . HIS A 1 105 ? 13.270 11.884 -0.105 1.00 86.81 105 HIS A N 1
ATOM 825 C CA . HIS A 1 105 ? 12.106 11.004 0.007 1.00 86.81 105 HIS A CA 1
ATOM 826 C C . HIS A 1 105 ? 10.887 11.639 -0.668 1.00 86.81 105 HIS A C 1
ATOM 828 O O . HIS A 1 105 ? 10.865 12.836 -0.948 1.00 86.81 105 HIS A O 1
ATOM 834 N N . ALA A 1 106 ? 9.846 10.846 -0.895 1.00 93.50 106 ALA A N 1
ATOM 835 C CA . ALA A 1 106 ? 8.509 11.345 -1.175 1.00 93.50 106 ALA A CA 1
ATOM 836 C C . ALA A 1 106 ? 7.634 11.252 0.075 1.00 93.50 106 ALA A C 1
ATOM 838 O O . ALA A 1 106 ? 7.729 10.296 0.839 1.00 93.50 106 ALA A O 1
ATOM 839 N N . GLN A 1 107 ? 6.764 12.234 0.267 1.00 96.12 107 GLN A N 1
ATOM 840 C CA . GLN A 1 107 ? 5.718 12.224 1.279 1.00 96.12 107 GLN A CA 1
ATOM 841 C C . GLN A 1 107 ? 4.416 11.771 0.638 1.00 96.12 107 GLN A C 1
ATOM 843 O O . GLN A 1 107 ? 3.932 12.420 -0.287 1.00 96.12 107 GLN A O 1
ATOM 848 N N . LEU A 1 108 ? 3.857 10.671 1.137 1.00 97.50 108 LEU A N 1
ATOM 849 C CA . LEU A 1 108 ? 2.510 10.213 0.825 1.00 97.50 108 LEU A CA 1
ATOM 850 C C . LEU A 1 108 ? 1.598 10.529 2.009 1.00 97.50 108 LEU A C 1
ATOM 852 O O . LEU A 1 108 ? 1.738 9.932 3.077 1.00 97.50 108 LEU A O 1
ATOM 856 N N . ASP A 1 109 ? 0.657 11.445 1.797 1.00 97.62 109 ASP A N 1
ATOM 857 C CA . ASP A 1 109 ? -0.268 11.901 2.824 1.00 97.62 109 ASP A CA 1
ATOM 858 C C . ASP A 1 109 ? -1.695 11.397 2.559 1.00 97.62 109 ASP A C 1
ATOM 860 O O . ASP A 1 109 ? -2.265 11.638 1.489 1.00 97.62 109 ASP A O 1
ATOM 864 N N . LEU A 1 110 ? -2.306 10.763 3.564 1.00 97.38 110 LEU A N 1
ATOM 865 C CA . LEU A 1 110 ? -3.750 10.527 3.632 1.00 97.38 110 LEU A CA 1
ATOM 866 C C . LEU A 1 110 ? -4.373 11.615 4.505 1.00 97.38 110 LEU A C 1
ATOM 868 O O . LEU A 1 110 ? -4.209 11.613 5.723 1.00 97.38 110 LEU A O 1
ATOM 872 N N . VAL A 1 111 ? -5.081 12.547 3.876 1.00 96.44 111 VAL A N 1
ATOM 873 C CA . VAL A 1 111 ? -5.573 13.776 4.504 1.00 96.44 111 VAL A CA 1
ATOM 874 C C . VAL A 1 111 ? -7.076 13.714 4.716 1.00 96.44 111 VAL A C 1
ATOM 876 O O . VAL A 1 111 ? -7.814 13.274 3.835 1.00 96.44 111 VAL A O 1
ATOM 879 N N . TRP A 1 112 ? -7.548 14.230 5.845 1.00 95.38 112 TRP A N 1
ATOM 880 C CA . TRP A 1 112 ? -8.964 14.447 6.112 1.00 95.38 112 TRP A CA 1
ATOM 881 C C . TRP A 1 112 ? -9.205 15.764 6.852 1.00 95.38 112 TRP A C 1
ATOM 883 O O . TRP A 1 112 ? -8.291 16.442 7.324 1.00 95.38 112 TRP A O 1
ATOM 893 N N . GLN A 1 113 ? -10.478 16.136 6.929 1.00 92.50 113 GLN A N 1
ATOM 894 C CA . GLN A 1 113 ? -10.949 17.327 7.627 1.00 92.50 113 GLN A CA 1
ATOM 895 C C . GLN A 1 113 ? -11.704 16.928 8.896 1.00 92.50 113 GLN A C 1
ATOM 897 O O . GLN A 1 113 ? -12.431 15.933 8.906 1.00 92.50 113 GLN A O 1
ATOM 902 N N . GLY A 1 114 ? -11.589 17.742 9.943 1.00 82.12 114 GLY A N 1
ATOM 903 C CA . GLY A 1 114 ? -12.384 17.617 11.161 1.00 82.12 114 GLY A CA 1
ATOM 904 C C . GLY A 1 114 ? -11.638 16.984 12.333 1.00 82.12 114 GLY A C 1
ATOM 905 O O . GLY A 1 114 ? -10.709 17.585 12.876 1.00 82.12 114 GLY A O 1
ATOM 906 N N . THR A 1 115 ? -12.135 15.836 12.802 1.00 75.25 115 THR A N 1
ATOM 907 C CA . THR A 1 115 ? -11.830 15.298 14.134 1.00 75.25 115 THR A CA 1
ATOM 908 C C . THR A 1 115 ? -10.343 15.015 14.320 1.00 75.25 115 THR A C 1
ATOM 910 O O . THR A 1 115 ? -9.714 14.315 13.525 1.00 75.25 115 THR A O 1
ATOM 913 N N . ALA A 1 116 ? -9.790 15.561 15.403 1.00 72.12 116 ALA A N 1
ATOM 914 C CA . ALA A 1 116 ? -8.423 15.298 15.816 1.00 72.12 116 ALA A CA 1
ATOM 915 C C . ALA A 1 116 ? -8.356 14.000 16.623 1.00 72.12 116 ALA A C 1
ATOM 917 O O . ALA A 1 116 ? -9.181 13.769 17.505 1.00 72.12 116 ALA A O 1
ATOM 918 N N . MET A 1 117 ? -7.324 13.207 16.363 1.00 84.06 117 MET A N 1
ATOM 919 C CA . MET A 1 117 ? -7.046 11.986 17.109 1.00 84.06 117 MET A CA 1
ATOM 920 C C . MET A 1 117 ? -5.972 12.229 18.171 1.00 84.06 117 MET A C 1
ATOM 922 O O . MET A 1 117 ? -5.186 13.182 18.072 1.00 84.06 117 MET A O 1
ATOM 926 N N . SER A 1 118 ? -5.939 11.380 19.199 1.00 82.94 118 SER A N 1
ATOM 927 C CA . SER A 1 118 ? -4.830 11.369 20.152 1.00 82.94 118 SER A CA 1
ATOM 928 C C . SER A 1 118 ? -3.622 10.661 19.532 1.00 82.94 118 SER A C 1
ATOM 930 O O . SER A 1 118 ? -3.768 9.751 18.718 1.00 82.94 118 SER A O 1
ATOM 932 N N . THR A 1 119 ? -2.415 11.058 19.934 1.00 79.94 119 THR A N 1
ATOM 933 C CA . THR A 1 119 ? -1.182 10.377 19.508 1.00 79.94 119 THR A CA 1
ATOM 934 C C . THR A 1 119 ? -1.153 8.914 19.965 1.00 79.94 119 THR A C 1
ATOM 936 O O . THR A 1 119 ? -0.610 8.072 19.264 1.00 79.94 119 THR A O 1
ATOM 939 N N . GLU A 1 120 ? -1.782 8.595 21.097 1.00 80.31 120 GLU A N 1
ATOM 940 C CA . GLU A 1 120 ? -1.888 7.226 21.616 1.00 80.31 120 GLU A CA 1
ATOM 941 C C . GLU A 1 120 ? -2.711 6.319 20.690 1.00 80.31 120 GLU A C 1
ATOM 943 O O . GLU A 1 120 ? -2.274 5.216 20.373 1.00 80.31 120 GLU A O 1
ATOM 948 N N . THR A 1 121 ? -3.849 6.803 20.175 1.00 87.50 121 THR A N 1
ATOM 949 C CA . THR A 1 121 ? -4.649 6.065 19.184 1.00 87.50 121 THR A CA 1
ATOM 950 C C . THR A 1 121 ? -3.844 5.795 17.915 1.00 87.50 121 THR A C 1
ATOM 952 O O . THR A 1 121 ? -3.877 4.687 17.390 1.00 87.50 121 THR A O 1
ATOM 955 N N . VAL A 1 122 ? -3.076 6.784 17.448 1.00 86.69 122 VAL A N 1
ATOM 956 C CA . VAL A 1 122 ? -2.208 6.632 16.271 1.00 86.69 122 VAL A CA 1
ATOM 957 C C . VAL A 1 122 ? -1.150 5.557 16.505 1.00 86.69 122 VAL A C 1
ATOM 959 O O . VAL A 1 122 ? -0.996 4.677 15.667 1.00 86.69 122 VAL A O 1
ATOM 962 N N . MET A 1 123 ? -0.452 5.604 17.645 1.00 80.88 123 MET A N 1
ATOM 963 C CA . MET A 1 123 ? 0.570 4.612 17.996 1.00 80.88 123 MET A CA 1
ATOM 964 C C . MET A 1 123 ? -0.014 3.198 18.084 1.00 80.88 123 MET A C 1
ATOM 966 O O . MET A 1 123 ? 0.620 2.246 17.638 1.00 80.88 123 MET A O 1
ATOM 970 N N . ALA A 1 124 ? -1.227 3.054 18.625 1.00 84.94 124 ALA A N 1
ATOM 971 C CA . ALA A 1 124 ? -1.918 1.770 18.652 1.00 84.94 124 ALA A CA 1
ATOM 972 C C . ALA A 1 124 ? -2.217 1.267 17.230 1.00 84.94 124 ALA A C 1
ATOM 974 O O . ALA A 1 124 ? -1.870 0.141 16.889 1.00 84.94 124 ALA A O 1
ATOM 975 N N . TRP A 1 125 ? -2.785 2.114 16.367 1.00 93.31 125 TRP A N 1
ATOM 976 C CA . TRP A 1 125 ? -3.090 1.739 14.984 1.00 93.31 125 TRP A CA 1
ATOM 977 C C . TRP A 1 125 ? -1.846 1.418 14.154 1.00 93.31 125 TRP A C 1
ATOM 979 O O . TRP A 1 125 ? -1.922 0.580 13.258 1.00 93.31 125 TRP A O 1
ATOM 989 N N . GLU A 1 126 ? -0.717 2.064 14.449 1.00 88.50 126 GLU A N 1
ATOM 990 C CA . GLU A 1 126 ? 0.563 1.811 13.790 1.00 88.50 126 GLU A CA 1
ATOM 991 C C . GLU A 1 126 ? 1.075 0.382 14.052 1.00 88.50 126 GLU A C 1
ATOM 993 O O . GLU A 1 126 ? 1.681 -0.236 13.172 1.00 88.50 126 GLU A O 1
ATOM 998 N N . LEU A 1 127 ? 0.808 -0.140 15.255 1.00 86.44 127 LEU A N 1
ATOM 999 C CA . LEU A 1 127 ? 1.278 -1.435 15.757 1.00 86.44 127 LEU A CA 1
ATOM 1000 C C . LEU A 1 127 ? 0.242 -2.561 15.641 1.00 86.44 127 LEU A C 1
ATOM 1002 O O . LEU A 1 127 ? 0.604 -3.734 15.741 1.00 86.44 127 LEU A O 1
ATOM 1006 N N . ASP A 1 128 ? -1.031 -2.230 15.455 1.00 91.00 128 ASP A N 1
ATOM 1007 C CA . ASP A 1 128 ? -2.090 -3.215 15.274 1.00 91.00 128 ASP A CA 1
ATOM 1008 C C . ASP A 1 128 ? -1.949 -3.940 13.919 1.00 91.00 128 ASP A C 1
ATOM 1010 O O . ASP A 1 128 ? -1.604 -3.316 12.907 1.00 91.00 128 ASP A O 1
ATOM 1014 N N . PRO A 1 129 ? -2.262 -5.249 13.851 1.00 89.62 129 PRO A N 1
ATOM 1015 C CA . PRO A 1 129 ? -2.344 -5.963 12.582 1.00 89.62 129 PRO A CA 1
ATOM 1016 C C . PRO A 1 129 ? -3.379 -5.330 11.649 1.00 89.62 129 PRO A C 1
ATOM 1018 O O . PRO A 1 129 ? -4.499 -5.015 12.064 1.00 89.62 129 PRO A O 1
ATOM 1021 N N . ILE A 1 130 ? -3.021 -5.199 10.375 1.00 91.19 130 ILE A N 1
ATOM 1022 C CA . ILE A 1 130 ? -3.893 -4.655 9.337 1.00 91.19 130 ILE A CA 1
ATOM 1023 C C . ILE A 1 130 ? -5.065 -5.621 9.098 1.00 91.19 130 ILE A C 1
ATOM 1025 O O . ILE A 1 130 ? -4.892 -6.822 8.857 1.00 91.19 130 ILE A O 1
ATOM 1029 N N . ARG A 1 131 ? -6.281 -5.071 9.160 1.00 88.19 131 ARG A N 1
ATOM 1030 C CA . ARG A 1 131 ? -7.551 -5.783 8.952 1.00 88.19 131 ARG A CA 1
ATOM 1031 C C . ARG A 1 131 ? -8.432 -4.986 8.005 1.00 88.19 131 ARG A C 1
ATOM 1033 O O . ARG A 1 131 ? -8.691 -3.823 8.284 1.00 88.19 131 ARG A O 1
ATOM 1040 N N . ILE A 1 132 ? -8.877 -5.597 6.912 1.00 82.25 132 ILE A N 1
ATOM 1041 C CA . ILE A 1 132 ? -9.670 -4.935 5.867 1.00 82.25 132 ILE A CA 1
ATOM 1042 C C . ILE A 1 132 ? -10.793 -5.878 5.453 1.00 82.25 132 ILE A C 1
ATOM 1044 O O . ILE A 1 132 ? -10.522 -7.015 5.078 1.00 82.25 132 ILE A O 1
ATOM 1048 N N . GLY A 1 133 ? -12.049 -5.430 5.514 1.00 70.94 133 GLY A N 1
ATOM 1049 C CA . GLY A 1 133 ? -13.187 -6.188 4.964 1.00 70.94 133 GLY A CA 1
ATOM 1050 C C . GLY A 1 133 ? -13.349 -7.638 5.462 1.00 70.94 133 GLY A C 1
ATOM 1051 O O . GLY A 1 133 ? -13.922 -8.460 4.755 1.00 70.94 133 GLY A O 1
ATOM 1052 N N . GLY A 1 134 ? -12.835 -7.971 6.653 1.00 68.62 134 GLY A N 1
ATOM 1053 C CA . GLY A 1 134 ? -12.851 -9.330 7.220 1.00 68.62 134 GLY A CA 1
ATOM 1054 C C . GLY A 1 134 ? -11.595 -10.168 6.944 1.00 68.62 134 GLY A C 1
ATOM 1055 O O . GLY A 1 134 ? -11.389 -11.181 7.611 1.00 68.62 134 GLY A O 1
ATOM 1056 N N . GLU A 1 135 ? -10.715 -9.728 6.045 1.00 73.00 135 GLU A N 1
ATOM 1057 C CA . GLU A 1 135 ? -9.380 -10.296 5.854 1.00 73.00 135 GLU A CA 1
ATOM 1058 C C . GLU A 1 135 ? -8.397 -9.670 6.856 1.00 73.00 135 GLU A C 1
ATOM 1060 O O . GLU A 1 135 ? -8.418 -8.463 7.110 1.00 73.00 135 GLU A O 1
ATOM 1065 N N . SER A 1 136 ? -7.520 -10.485 7.445 1.00 75.50 136 SER A N 1
ATOM 1066 C CA . SER A 1 136 ? -6.474 -10.020 8.362 1.00 75.50 136 SER A CA 1
ATOM 1067 C C . SER A 1 136 ? -5.114 -10.456 7.845 1.00 75.50 136 SER A C 1
ATOM 1069 O O . SER A 1 136 ? -4.890 -11.635 7.581 1.00 75.50 136 SER A O 1
ATOM 1071 N N . THR A 1 137 ? -4.185 -9.510 7.772 1.00 79.19 137 THR A N 1
ATOM 1072 C CA . THR A 1 137 ? -2.762 -9.794 7.575 1.00 79.19 137 THR A CA 1
ATOM 1073 C C . THR A 1 137 ? -2.036 -9.644 8.914 1.00 79.19 137 THR A C 1
ATOM 1075 O O . THR A 1 137 ? -2.450 -8.834 9.747 1.00 79.19 137 THR A O 1
ATOM 1078 N N . PRO A 1 138 ? -0.966 -10.416 9.175 1.00 80.44 138 PRO A N 1
ATOM 1079 C CA . PRO A 1 138 ? -0.129 -10.198 10.352 1.00 80.44 138 PRO A CA 1
ATOM 1080 C C . PRO A 1 138 ? 0.742 -8.935 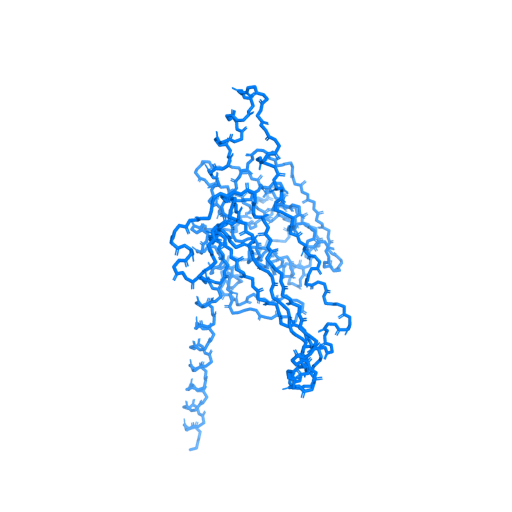10.240 1.00 80.44 138 PRO A C 1
ATOM 1082 O O . PRO A 1 138 ? 1.400 -8.583 11.214 1.00 80.44 138 PRO A O 1
ATOM 1085 N N . LEU A 1 139 ? 0.791 -8.282 9.071 1.00 85.81 139 LEU A N 1
ATOM 1086 C CA . LEU A 1 139 ? 1.542 -7.042 8.870 1.00 85.81 139 LEU A CA 1
ATOM 1087 C C . LEU A 1 139 ? 0.870 -5.868 9.587 1.00 85.81 139 LEU A C 1
ATOM 1089 O O . LEU A 1 139 ? -0.350 -5.725 9.557 1.00 85.81 139 LEU A O 1
ATOM 1093 N N . THR A 1 140 ? 1.688 -5.009 10.181 1.00 91.94 140 THR A N 1
ATOM 1094 C CA . THR A 1 140 ? 1.278 -3.738 10.796 1.00 91.94 140 THR A CA 1
ATOM 1095 C C . THR A 1 140 ? 1.618 -2.563 9.874 1.00 91.94 140 THR A C 1
ATOM 1097 O O . THR A 1 140 ? 2.404 -2.717 8.936 1.00 91.94 140 THR A O 1
ATOM 1100 N N . VAL A 1 141 ? 1.077 -1.365 10.128 1.00 93.81 141 VAL A N 1
ATOM 1101 C CA . VAL A 1 141 ? 1.487 -0.162 9.372 1.00 93.81 141 VAL A CA 1
ATOM 1102 C C . VAL A 1 141 ? 2.984 0.090 9.561 1.00 93.81 141 VAL A C 1
ATOM 1104 O O . VAL A 1 141 ? 3.682 0.377 8.590 1.00 93.81 141 VAL A O 1
ATOM 1107 N N . ARG A 1 142 ? 3.497 -0.110 10.781 1.00 89.06 142 ARG A N 1
ATOM 1108 C CA . ARG A 1 142 ? 4.930 -0.026 11.072 1.00 89.06 142 ARG A CA 1
ATOM 1109 C C . ARG A 1 142 ? 5.758 -0.984 10.223 1.00 89.06 142 ARG A C 1
ATOM 1111 O O . ARG A 1 142 ? 6.744 -0.569 9.630 1.00 89.06 142 ARG A O 1
ATOM 1118 N N . ASP A 1 143 ? 5.337 -2.243 10.112 1.00 88.75 143 ASP A N 1
ATOM 1119 C CA . ASP A 1 143 ? 6.033 -3.243 9.296 1.00 88.75 143 ASP A CA 1
ATOM 1120 C C . ASP A 1 143 ? 6.127 -2.829 7.823 1.00 88.75 143 ASP A C 1
ATOM 1122 O O . ASP A 1 143 ? 7.159 -3.049 7.183 1.00 88.75 143 ASP A O 1
ATOM 1126 N N . VAL A 1 144 ? 5.049 -2.245 7.290 1.00 91.75 144 VAL A N 1
ATOM 1127 C CA . VAL A 1 144 ? 4.998 -1.733 5.917 1.00 91.75 144 VAL A CA 1
ATOM 1128 C C . VAL A 1 144 ? 5.956 -0.559 5.753 1.00 91.75 144 VAL A C 1
ATOM 1130 O O . VAL A 1 144 ? 6.745 -0.538 4.812 1.00 91.75 144 VAL A O 1
ATOM 1133 N N . VAL A 1 145 ? 5.931 0.398 6.674 1.00 89.88 145 VAL A N 1
ATOM 1134 C CA . VAL A 1 145 ? 6.769 1.601 6.624 1.00 89.88 145 VAL A CA 1
ATOM 1135 C C . VAL A 1 145 ? 8.255 1.260 6.776 1.00 89.88 145 VAL A C 1
ATOM 1137 O O . VAL A 1 145 ? 9.068 1.710 5.966 1.00 89.88 145 VAL A O 1
ATOM 1140 N N . ASP A 1 146 ? 8.602 0.393 7.730 1.00 86.50 146 ASP A N 1
ATOM 1141 C CA . ASP A 1 146 ? 9.971 -0.082 7.959 1.00 86.50 146 ASP A CA 1
ATOM 1142 C C . ASP A 1 146 ? 10.532 -0.785 6.711 1.00 86.50 146 ASP A C 1
ATOM 1144 O O . ASP A 1 146 ? 11.692 -0.589 6.346 1.00 86.50 146 ASP A O 1
ATOM 1148 N N . ARG A 1 147 ? 9.704 -1.565 5.999 1.00 86.25 147 ARG A N 1
ATOM 1149 C CA . ARG A 1 147 ? 10.095 -2.232 4.742 1.00 86.25 147 ARG A CA 1
ATOM 1150 C C . ARG A 1 147 ? 10.458 -1.242 3.635 1.00 86.25 147 ARG A C 1
ATOM 1152 O O . ARG A 1 147 ? 11.335 -1.532 2.826 1.00 86.25 147 ARG A O 1
ATOM 1159 N N . HIS A 1 148 ? 9.807 -0.085 3.613 1.00 88.38 148 HIS A N 1
ATOM 1160 C CA . HIS A 1 148 ? 10.093 0.982 2.658 1.00 88.38 148 HIS A CA 1
ATOM 1161 C C . HIS A 1 148 ? 11.277 1.862 3.091 1.00 88.38 148 HIS A C 1
ATOM 1163 O O . HIS A 1 148 ? 11.620 2.801 2.381 1.00 88.38 148 HIS A O 1
ATOM 1169 N N . GLY A 1 149 ? 11.912 1.588 4.241 1.00 81.69 149 GLY A N 1
ATOM 1170 C CA . GLY A 1 149 ? 12.931 2.473 4.817 1.00 81.69 149 GLY A CA 1
ATOM 1171 C C . GLY A 1 149 ? 12.375 3.857 5.165 1.00 81.69 149 GLY A C 1
ATOM 1172 O O . GLY A 1 149 ? 13.119 4.835 5.186 1.00 81.69 149 GLY A O 1
ATOM 1173 N N . GLY A 1 150 ? 11.058 3.936 5.362 1.00 84.44 150 GLY A N 1
ATOM 1174 C CA . GLY A 1 150 ? 10.322 5.165 5.584 1.00 84.44 150 GLY A CA 1
ATOM 1175 C C . GLY A 1 150 ? 10.101 5.460 7.058 1.00 84.44 150 GLY A C 1
ATOM 1176 O O . GLY A 1 150 ? 10.653 4.824 7.952 1.00 84.44 150 GLY A O 1
ATOM 1177 N N . ALA A 1 151 ? 9.234 6.429 7.309 1.00 85.25 151 ALA A N 1
ATOM 1178 C CA . ALA A 1 151 ? 8.698 6.682 8.635 1.00 85.25 151 ALA A CA 1
ATOM 1179 C C . ALA A 1 151 ? 7.251 7.171 8.528 1.00 85.25 151 ALA A C 1
ATOM 1181 O O . ALA A 1 151 ? 6.797 7.588 7.456 1.00 85.25 151 ALA A O 1
ATOM 1182 N N . PHE A 1 152 ? 6.530 7.046 9.639 1.00 90.25 152 PHE A N 1
ATOM 1183 C CA . PHE A 1 152 ? 5.111 7.339 9.744 1.00 90.25 152 PHE A CA 1
ATOM 1184 C C . PHE A 1 152 ? 4.879 8.473 10.734 1.00 90.25 152 PHE A C 1
ATOM 1186 O O . PHE A 1 152 ? 5.429 8.467 11.835 1.00 90.25 152 PHE A O 1
ATOM 1193 N N . TRP A 1 153 ? 4.038 9.431 10.359 1.00 85.44 153 TRP A N 1
ATOM 1194 C CA . TRP A 1 153 ? 3.636 10.520 11.240 1.00 85.44 153 TRP A CA 1
ATOM 1195 C C . TRP A 1 153 ? 2.143 10.772 11.178 1.00 85.44 153 TRP A C 1
ATOM 1197 O O . TRP A 1 153 ? 1.496 10.600 10.147 1.00 85.44 153 TRP A O 1
ATOM 1207 N N . PHE A 1 154 ? 1.622 11.272 12.292 1.00 89.00 154 PHE A N 1
ATOM 1208 C CA . PHE A 1 154 ? 0.335 11.939 12.346 1.00 89.00 154 PHE A CA 1
ATOM 1209 C C . PHE A 1 154 ? 0.557 13.424 12.599 1.00 89.00 154 PHE A C 1
ATOM 1211 O O . PHE A 1 154 ? 1.141 13.819 13.612 1.00 89.00 154 PHE A O 1
ATOM 1218 N N . GLU A 1 155 ? 0.052 14.245 11.692 1.00 88.06 155 GLU A N 1
ATOM 1219 C CA . GLU A 1 155 ? 0.157 15.691 11.767 1.00 88.06 155 GLU A CA 1
ATOM 1220 C C . GLU A 1 155 ? -1.231 16.334 11.699 1.00 88.06 155 GLU A C 1
ATOM 1222 O O . GLU A 1 155 ? -2.206 15.764 11.203 1.00 88.06 155 GLU A O 1
ATOM 1227 N N . ARG A 1 156 ? -1.336 17.550 12.239 1.00 87.12 156 ARG A N 1
ATOM 1228 C CA . ARG A 1 156 ? -2.573 18.330 12.192 1.00 87.12 156 ARG A CA 1
ATOM 1229 C C . ARG A 1 156 ? -2.297 19.812 12.040 1.00 87.12 156 ARG A C 1
ATOM 1231 O O . ARG A 1 156 ? -1.460 20.385 12.736 1.00 87.12 156 ARG A O 1
ATOM 1238 N N . ASN A 1 157 ? -3.117 20.456 11.227 1.00 88.00 157 ASN A N 1
ATOM 1239 C CA . ASN A 1 157 ? -3.213 21.895 11.123 1.00 88.00 157 ASN A CA 1
ATOM 1240 C C . ASN A 1 157 ? -4.524 22.368 11.762 1.00 88.00 157 ASN A C 1
ATOM 1242 O O . ASN A 1 157 ? -5.602 22.275 11.174 1.00 88.00 157 ASN A O 1
ATOM 1246 N N . ARG A 1 158 ? -4.418 22.922 12.976 1.00 84.38 158 ARG A N 1
ATOM 1247 C CA . ARG A 1 158 ? -5.575 23.409 13.745 1.00 84.38 158 ARG A CA 1
ATOM 1248 C C . ARG A 1 158 ? -6.317 24.558 13.066 1.00 84.38 158 ARG A C 1
ATOM 1250 O O . ARG A 1 158 ? -7.534 24.603 13.163 1.00 84.38 158 ARG A O 1
ATOM 1257 N N . ALA A 1 159 ? -5.609 25.460 12.388 1.00 87.00 159 ALA A N 1
ATOM 1258 C CA . ALA A 1 159 ? -6.226 26.619 11.744 1.00 87.00 159 ALA A CA 1
ATOM 1259 C C . ALA A 1 159 ? -7.072 26.218 10.527 1.00 87.00 159 ALA A C 1
ATOM 1261 O O . ALA A 1 159 ? -8.086 26.845 10.242 1.00 87.00 159 ALA A O 1
ATOM 1262 N N . ARG A 1 160 ? -6.661 25.157 9.821 1.00 85.88 160 ARG A N 1
ATOM 1263 C CA . ARG A 1 160 ? -7.355 24.639 8.633 1.00 85.88 160 ARG A CA 1
ATOM 1264 C C . ARG A 1 160 ? -8.284 23.463 8.931 1.00 85.88 160 ARG A C 1
ATOM 1266 O O . ARG A 1 160 ? -8.835 22.920 7.986 1.00 85.88 160 ARG A O 1
ATOM 1273 N N . HIS A 1 161 ? -8.429 23.069 10.202 1.00 89.12 161 HIS A N 1
ATOM 1274 C CA . HIS A 1 161 ? -9.153 21.860 10.623 1.00 89.12 161 HIS A CA 1
ATOM 1275 C C . HIS A 1 161 ? -8.747 20.597 9.842 1.00 89.12 161 HIS A C 1
ATOM 1277 O O . HIS A 1 161 ? -9.556 19.702 9.614 1.00 89.12 161 HIS A O 1
ATOM 1283 N N . GLU A 1 162 ? -7.476 20.524 9.455 1.00 92.00 162 GLU A N 1
ATOM 1284 C CA . GLU A 1 162 ? -6.929 19.477 8.599 1.00 92.00 162 GLU A CA 1
ATOM 1285 C C . GLU A 1 162 ? -6.030 18.555 9.422 1.00 92.00 162 GLU A C 1
ATOM 1287 O O . GLU A 1 162 ? -5.252 19.025 10.254 1.00 92.00 162 GLU A O 1
ATOM 1292 N N . ALA A 1 163 ? -6.117 17.252 9.189 1.00 93.06 163 ALA A N 1
ATOM 1293 C CA . ALA A 1 163 ? -5.232 16.258 9.779 1.00 93.06 163 ALA A CA 1
ATOM 1294 C C . ALA A 1 163 ? -4.810 15.248 8.713 1.00 93.06 163 ALA A C 1
ATOM 1296 O O . ALA A 1 163 ? -5.529 15.045 7.732 1.00 93.06 163 ALA A O 1
ATOM 1297 N N . TRP A 1 164 ? -3.624 14.668 8.867 1.00 95.31 164 TRP A N 1
ATOM 1298 C CA . TRP A 1 164 ? -3.120 13.696 7.910 1.00 95.31 164 TRP A CA 1
ATOM 1299 C C . TRP A 1 164 ? -2.190 12.677 8.544 1.00 95.31 164 TRP A C 1
ATOM 1301 O O . TRP A 1 164 ? -1.486 12.952 9.519 1.00 95.31 164 TRP A O 1
ATOM 1311 N N . PHE A 1 165 ? -2.192 11.494 7.943 1.00 96.19 165 PHE A N 1
ATOM 1312 C CA . PHE A 1 165 ? -1.124 10.526 8.101 1.00 96.19 165 PHE A CA 1
ATOM 1313 C C . PHE A 1 165 ? -0.114 10.724 6.991 1.00 96.19 165 PHE A C 1
ATOM 1315 O O . PHE A 1 165 ? -0.517 10.842 5.838 1.00 96.19 165 PHE A O 1
ATOM 1322 N N . ARG A 1 166 ? 1.168 10.720 7.339 1.00 94.88 166 ARG A N 1
ATOM 1323 C CA . ARG A 1 166 ? 2.284 10.878 6.415 1.00 94.88 166 ARG A CA 1
ATOM 1324 C C . ARG A 1 166 ? 3.154 9.641 6.439 1.00 94.88 166 ARG A C 1
ATOM 1326 O O . ARG A 1 166 ? 3.630 9.253 7.503 1.00 94.88 166 ARG A O 1
ATOM 1333 N N . ILE A 1 167 ? 3.393 9.069 5.268 1.00 96.56 167 ILE A N 1
ATOM 1334 C CA 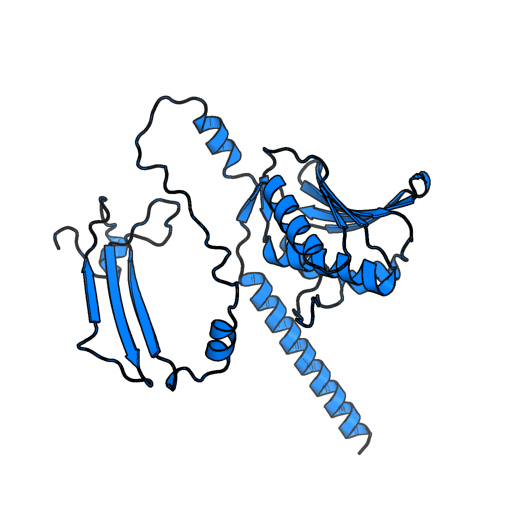. ILE A 1 167 ? 4.360 7.996 5.056 1.00 96.56 167 ILE A CA 1
ATOM 1335 C C . ILE A 1 167 ? 5.484 8.546 4.183 1.00 96.56 167 ILE A C 1
ATOM 1337 O O . ILE A 1 167 ? 5.223 9.065 3.096 1.00 96.56 167 ILE A O 1
ATOM 1341 N N . LEU A 1 168 ? 6.731 8.424 4.639 1.00 93.75 168 LEU A N 1
ATOM 1342 C CA . LEU A 1 168 ? 7.883 8.658 3.771 1.00 93.75 168 LEU A CA 1
ATOM 1343 C C . LEU A 1 168 ? 8.174 7.431 2.921 1.00 93.75 168 LEU A C 1
ATOM 1345 O O . LEU A 1 168 ? 8.269 6.318 3.431 1.00 93.75 168 LEU A O 1
ATOM 1349 N N . LEU A 1 169 ? 8.344 7.663 1.628 1.00 94.81 169 LEU A N 1
ATOM 1350 C CA . LEU A 1 169 ? 8.654 6.651 0.634 1.00 94.81 169 LEU A CA 1
ATOM 1351 C C . LEU A 1 169 ? 9.997 6.967 -0.025 1.00 94.81 169 LEU A C 1
ATOM 1353 O O . LEU A 1 169 ? 10.312 8.140 -0.252 1.00 94.81 169 LEU A O 1
ATOM 1357 N N . PRO A 1 170 ? 10.800 5.951 -0.359 1.00 91.38 170 PRO A N 1
ATOM 1358 C CA . PRO A 1 170 ? 12.046 6.163 -1.067 1.00 91.38 170 PRO A CA 1
ATOM 1359 C C . PRO A 1 170 ? 11.751 6.522 -2.527 1.00 91.38 170 PRO A C 1
ATOM 1361 O O . PRO A 1 170 ? 10.847 5.974 -3.167 1.00 91.38 170 PRO A O 1
ATOM 1364 N N . LEU A 1 171 ? 12.530 7.461 -3.057 1.00 89.69 171 LEU A N 1
ATOM 1365 C CA . LEU A 1 171 ? 12.448 7.840 -4.463 1.00 89.69 171 LEU A CA 1
ATOM 1366 C C . LEU A 1 171 ? 12.946 6.688 -5.350 1.00 89.69 171 LEU A C 1
ATOM 1368 O O . LEU A 1 171 ? 13.939 6.028 -5.042 1.00 89.69 171 LEU A O 1
ATOM 1372 N N . GLY A 1 172 ? 12.241 6.456 -6.453 1.00 85.31 172 GLY A N 1
ATOM 1373 C CA . GLY A 1 172 ? 12.653 5.561 -7.532 1.00 85.31 172 GLY A CA 1
ATOM 1374 C C . GLY A 1 172 ? 13.667 6.264 -8.428 1.00 85.31 172 GLY A C 1
ATOM 1375 O O . GLY A 1 172 ? 13.668 7.492 -8.537 1.00 85.31 172 GLY A O 1
ATOM 1376 N N . GLY A 1 173 ? 14.574 5.504 -9.040 1.00 63.31 173 GLY A N 1
ATOM 1377 C CA . GLY A 1 173 ? 15.770 6.096 -9.642 1.00 63.31 173 GLY A CA 1
ATOM 1378 C C . GLY A 1 173 ? 16.367 5.379 -10.845 1.00 63.31 173 GLY A C 1
ATOM 1379 O O . GLY A 1 173 ? 17.346 5.895 -11.383 1.00 63.31 173 GLY A O 1
ATOM 1380 N N . ALA A 1 174 ? 15.834 4.239 -11.293 1.00 50.59 174 ALA A N 1
ATOM 1381 C CA . ALA A 1 174 ? 16.489 3.479 -12.358 1.00 50.59 174 ALA A CA 1
ATOM 1382 C C . ALA A 1 174 ? 15.975 3.827 -13.765 1.00 50.59 174 ALA A C 1
ATOM 1384 O O . ALA A 1 174 ? 16.776 3.927 -14.683 1.00 50.59 174 ALA A O 1
ATOM 1385 N N . SER A 1 175 ? 14.687 4.119 -13.953 1.00 45.38 175 SER A N 1
ATOM 1386 C CA . SER A 1 175 ? 14.104 4.308 -15.295 1.00 45.38 175 SER A CA 1
ATOM 1387 C C . SER A 1 175 ? 14.023 5.765 -15.773 1.00 45.38 175 SER A C 1
ATOM 1389 O O . SER A 1 175 ? 13.975 6.006 -16.974 1.00 45.38 175 SER A O 1
ATOM 1391 N N . ALA A 1 176 ? 14.079 6.770 -14.891 1.00 42.28 176 ALA A N 1
ATOM 1392 C CA . ALA A 1 176 ? 13.973 8.180 -15.302 1.00 42.28 176 ALA A CA 1
ATOM 1393 C C . ALA A 1 176 ? 15.252 8.744 -15.962 1.00 42.28 176 ALA A C 1
ATOM 1395 O O . ALA A 1 176 ? 15.181 9.674 -16.770 1.00 42.28 176 ALA A O 1
ATOM 1396 N N . ARG A 1 177 ? 16.434 8.186 -15.655 1.00 41.25 177 ARG A N 1
ATOM 1397 C CA . ARG A 1 177 ? 17.694 8.547 -16.341 1.00 41.25 177 ARG A CA 1
ATOM 1398 C C . ARG A 1 177 ? 17.822 7.886 -17.714 1.00 41.25 177 ARG A C 1
ATOM 1400 O O . ARG A 1 177 ? 18.406 8.497 -18.607 1.00 41.25 177 ARG A O 1
ATOM 1407 N N . ASP A 1 178 ? 17.218 6.715 -17.890 1.00 43.38 178 ASP A N 1
ATOM 1408 C CA . ASP A 1 178 ? 17.180 6.010 -19.172 1.00 43.38 178 ASP A CA 1
ATOM 1409 C C . ASP A 1 178 ? 16.049 6.541 -20.071 1.00 43.38 178 ASP A C 1
ATOM 1411 O O . ASP A 1 178 ? 16.277 6.795 -21.252 1.00 43.38 178 ASP A O 1
ATOM 1415 N N . ALA A 1 179 ? 14.884 6.891 -19.510 1.00 42.53 179 ALA A N 1
ATOM 1416 C CA . ALA A 1 179 ? 13.776 7.503 -20.251 1.00 42.53 179 ALA A CA 1
ATOM 1417 C C . ALA A 1 179 ? 14.084 8.929 -20.747 1.00 42.53 179 ALA A C 1
ATOM 1419 O O . ALA A 1 179 ? 13.666 9.306 -21.838 1.00 42.53 179 ALA A O 1
ATOM 1420 N N . ARG A 1 180 ? 14.862 9.730 -19.998 1.00 37.59 180 ARG A N 1
ATOM 1421 C CA . ARG A 1 180 ? 15.302 11.061 -20.468 1.00 37.59 180 ARG A CA 1
ATOM 1422 C C . ARG A 1 180 ? 16.468 11.002 -21.461 1.00 37.59 180 ARG A C 1
ATOM 1424 O O . ARG A 1 180 ? 16.611 11.930 -22.249 1.00 37.59 180 ARG A O 1
ATOM 1431 N N . ARG A 1 181 ? 17.257 9.918 -21.484 1.00 34.78 181 ARG A N 1
ATOM 1432 C CA . ARG A 1 181 ? 18.209 9.638 -22.580 1.00 34.78 181 ARG A CA 1
ATOM 1433 C C . ARG A 1 181 ? 17.513 9.113 -23.839 1.00 34.78 181 ARG A C 1
ATOM 1435 O O . ARG A 1 181 ? 17.996 9.382 -24.933 1.00 34.78 181 ARG A O 1
ATOM 1442 N N . ALA A 1 182 ? 16.369 8.444 -23.699 1.00 37.94 182 ALA A N 1
ATOM 1443 C CA . ALA A 1 182 ? 15.555 7.988 -24.827 1.00 37.94 182 ALA A CA 1
ATOM 1444 C C . ALA A 1 182 ? 14.898 9.135 -25.626 1.00 37.94 182 ALA A C 1
ATOM 1446 O O . ALA A 1 182 ? 14.499 8.929 -26.768 1.00 37.94 182 ALA A O 1
ATOM 1447 N N . SER A 1 183 ? 14.835 10.355 -25.078 1.00 40.47 183 SER A N 1
ATOM 1448 C CA . SER A 1 183 ? 14.302 11.529 -25.789 1.00 40.47 183 SER A CA 1
ATOM 1449 C C . SER A 1 183 ? 15.319 12.251 -26.688 1.00 40.47 183 SER A C 1
ATOM 1451 O O . SER A 1 183 ? 14.936 13.184 -27.390 1.00 40.47 183 SER A O 1
ATOM 1453 N N . GLU A 1 184 ? 16.592 11.833 -26.715 1.00 41.44 184 GLU A N 1
ATOM 1454 C CA . GLU A 1 184 ? 17.634 12.445 -27.560 1.00 41.44 184 GLU A CA 1
ATOM 1455 C C . GLU A 1 184 ? 18.547 11.413 -28.259 1.00 41.44 184 GLU A C 1
ATOM 1457 O O . GLU A 1 184 ? 19.763 11.560 -28.241 1.00 41.44 184 GLU A O 1
ATOM 1462 N N . VAL A 1 185 ? 18.012 10.372 -28.913 1.00 34.88 185 VAL A N 1
ATOM 1463 C CA . VAL A 1 185 ? 18.772 9.566 -29.905 1.00 34.88 185 VAL A CA 1
ATOM 1464 C C . VAL A 1 185 ? 17.812 9.062 -31.008 1.00 34.88 185 VAL A C 1
ATOM 1466 O O . VAL A 1 185 ? 16.683 8.696 -30.687 1.00 34.88 185 VAL A O 1
ATOM 1469 N N . PRO A 1 186 ? 18.186 9.082 -32.309 1.00 39.47 186 PRO A N 1
ATOM 1470 C CA . PRO A 1 186 ? 17.253 8.872 -33.416 1.00 39.47 186 PRO A CA 1
ATOM 1471 C C . PRO A 1 186 ? 16.850 7.401 -33.576 1.00 39.47 186 PRO A C 1
ATOM 1473 O O . PRO A 1 186 ? 17.680 6.523 -33.382 1.00 39.47 186 PRO A O 1
ATOM 1476 N N . ALA A 1 187 ? 15.592 7.187 -33.985 1.00 44.78 187 ALA A N 1
ATOM 1477 C CA . ALA A 1 187 ? 14.985 5.957 -34.515 1.00 44.78 187 ALA A CA 1
ATOM 1478 C C . ALA A 1 187 ? 15.800 4.659 -34.318 1.00 44.78 187 ALA A C 1
ATOM 1480 O O . ALA A 1 187 ? 16.639 4.319 -35.153 1.00 44.78 187 ALA A O 1
ATOM 1481 N N . LEU A 1 188 ? 15.497 3.907 -33.254 1.00 38.62 188 LEU A N 1
ATOM 1482 C CA . LEU A 1 188 ? 15.987 2.540 -33.056 1.00 38.62 188 LEU A CA 1
ATOM 1483 C C . LEU A 1 188 ? 14.825 1.537 -33.014 1.00 38.62 188 LEU A C 1
ATOM 1485 O O . LEU A 1 188 ? 13.668 1.889 -32.796 1.00 38.62 188 LEU A O 1
ATOM 1489 N N . SER A 1 189 ? 15.190 0.310 -33.366 1.00 42.97 189 SER A N 1
ATOM 1490 C CA . SER A 1 189 ? 14.426 -0.837 -33.862 1.00 42.97 189 SER A CA 1
ATOM 1491 C C . SER A 1 189 ? 13.244 -1.317 -32.999 1.00 42.97 189 SER A C 1
ATOM 1493 O O . SER A 1 189 ? 13.237 -1.116 -31.789 1.00 42.97 189 SER A O 1
ATOM 1495 N N . PRO A 1 190 ? 12.263 -2.026 -33.602 1.00 45.91 190 PRO A N 1
ATOM 1496 C CA . PRO A 1 190 ? 11.032 -2.491 -32.943 1.00 45.91 190 PRO A CA 1
ATOM 1497 C C . PRO A 1 190 ? 11.223 -3.539 -31.826 1.00 45.91 190 PRO A C 1
ATOM 1499 O O . PRO A 1 190 ? 10.234 -4.002 -31.266 1.00 45.91 190 PRO A O 1
ATOM 1502 N N . GLU A 1 191 ? 12.460 -3.909 -31.491 1.00 45.41 191 GLU A N 1
ATOM 1503 C CA . GLU A 1 191 ? 12.775 -4.948 -30.502 1.00 45.41 191 GLU A CA 1
ATOM 1504 C C . GLU A 1 191 ? 12.738 -4.441 -29.045 1.00 45.41 191 GLU A C 1
ATOM 1506 O O . GLU A 1 191 ? 12.498 -5.233 -28.140 1.00 45.41 191 GLU A O 1
ATOM 1511 N N . ASP A 1 192 ? 12.845 -3.128 -28.803 1.00 44.78 192 ASP A N 1
ATOM 1512 C CA . ASP A 1 192 ? 12.872 -2.543 -27.444 1.00 44.78 192 ASP A CA 1
ATOM 1513 C C . ASP A 1 192 ? 11.483 -2.200 -26.865 1.00 44.78 192 ASP A C 1
ATOM 1515 O O . ASP A 1 192 ? 11.366 -1.463 -25.885 1.00 44.78 192 ASP A O 1
ATOM 1519 N N . ASN A 1 193 ? 10.398 -2.714 -27.452 1.00 41.94 193 ASN A N 1
ATOM 1520 C CA . ASN A 1 193 ? 9.041 -2.359 -27.031 1.00 41.94 193 ASN A CA 1
ATOM 1521 C C . ASN A 1 193 ? 8.157 -3.590 -26.802 1.00 41.94 193 ASN A C 1
ATOM 1523 O O . ASN A 1 193 ? 7.134 -3.776 -27.463 1.00 41.94 193 ASN A O 1
ATOM 1527 N N . ARG A 1 194 ? 8.527 -4.424 -25.823 1.00 47.72 194 ARG A N 1
ATOM 1528 C CA . ARG A 1 194 ? 7.562 -5.295 -25.137 1.00 47.72 194 ARG A CA 1
ATOM 1529 C C . ARG A 1 194 ? 7.115 -4.622 -23.836 1.00 47.72 194 ARG A C 1
ATOM 1531 O O . ARG A 1 194 ? 7.801 -4.750 -22.826 1.00 47.72 194 ARG A O 1
ATOM 1538 N N . PRO A 1 195 ? 5.973 -3.913 -23.824 1.00 48.25 195 PRO A N 1
ATOM 1539 C CA . PRO A 1 195 ? 5.367 -3.490 -22.574 1.00 48.25 195 PRO A CA 1
ATOM 1540 C C . PRO A 1 195 ? 5.045 -4.730 -21.737 1.00 48.25 195 PRO A C 1
ATOM 1542 O O . PRO A 1 195 ? 4.382 -5.653 -22.213 1.00 48.25 195 PRO A O 1
ATOM 1545 N N . THR A 1 196 ? 5.492 -4.757 -20.486 1.00 46.00 196 THR A N 1
ATOM 1546 C CA . THR A 1 196 ? 5.061 -5.765 -19.518 1.00 46.00 196 THR A CA 1
ATOM 1547 C C . THR A 1 196 ? 3.592 -5.501 -19.188 1.00 46.00 196 THR A C 1
ATOM 1549 O O . THR A 1 196 ? 3.267 -4.592 -18.425 1.00 46.00 196 THR A O 1
ATOM 1552 N N . PHE A 1 197 ? 2.681 -6.247 -19.810 1.00 38.41 197 PHE A N 1
ATOM 1553 C CA . PHE A 1 197 ? 1.255 -6.162 -19.508 1.00 38.41 197 PHE A CA 1
ATOM 1554 C C . PHE A 1 197 ? 0.948 -7.017 -18.282 1.00 38.41 197 PHE A C 1
ATOM 1556 O O . PHE A 1 197 ? 1.032 -8.242 -18.325 1.00 38.41 197 PHE A O 1
ATOM 1563 N N . TYR A 1 198 ? 0.577 -6.360 -17.189 1.00 48.41 198 TYR A N 1
ATOM 1564 C CA . TYR A 1 198 ? 0.055 -7.030 -16.008 1.00 48.41 198 TYR A CA 1
ATOM 1565 C C . TYR A 1 198 ? -1.464 -7.127 -16.117 1.00 48.41 198 TYR A C 1
ATOM 1567 O O . TYR A 1 198 ? -2.163 -6.112 -16.174 1.00 48.41 198 TYR A O 1
ATOM 1575 N N . ASP A 1 199 ? -1.978 -8.354 -16.135 1.00 45.12 199 ASP A N 1
ATOM 1576 C CA . ASP A 1 199 ? -3.405 -8.600 -15.979 1.00 45.12 199 ASP A CA 1
ATOM 1577 C C . ASP A 1 199 ? -3.771 -8.511 -14.491 1.00 45.12 199 ASP A C 1
ATOM 1579 O O . ASP A 1 199 ? -3.677 -9.471 -13.725 1.00 45.12 199 ASP A O 1
ATOM 1583 N N . PHE A 1 200 ? -4.160 -7.314 -14.057 1.00 47.66 200 PHE A N 1
ATOM 1584 C CA . PHE A 1 200 ? -4.604 -7.061 -12.685 1.00 47.66 200 PHE A CA 1
ATOM 1585 C C . PHE A 1 200 ? -5.973 -7.684 -12.369 1.00 47.66 200 PHE A C 1
ATOM 1587 O O . PHE A 1 200 ? -6.393 -7.676 -11.208 1.00 47.66 200 PHE A O 1
ATOM 1594 N N . ASP A 1 201 ? -6.654 -8.249 -13.370 1.00 49.22 201 ASP A N 1
ATOM 1595 C CA . ASP A 1 201 ? -7.902 -8.981 -13.192 1.00 49.22 201 ASP A CA 1
ATOM 1596 C C . ASP A 1 201 ? -7.671 -10.466 -12.874 1.00 49.22 201 ASP A C 1
ATOM 1598 O O . ASP A 1 201 ? -8.623 -11.151 -12.501 1.00 49.22 201 ASP A O 1
ATOM 1602 N N . LEU A 1 202 ? -6.417 -10.947 -12.876 1.00 49.31 202 LEU A N 1
ATOM 1603 C CA . LEU A 1 202 ? -6.049 -12.324 -12.503 1.00 49.31 202 LEU A CA 1
ATOM 1604 C C . LEU A 1 202 ? -6.526 -12.718 -11.086 1.00 49.31 202 LEU A C 1
ATOM 1606 O O . LEU A 1 202 ? -6.705 -13.897 -10.787 1.00 49.31 202 LEU A O 1
ATOM 1610 N N . PHE A 1 203 ? -6.780 -11.729 -10.219 1.00 49.38 203 PHE A N 1
ATOM 1611 C CA . PHE A 1 203 ? -7.286 -11.908 -8.852 1.00 49.38 203 PHE A CA 1
ATOM 1612 C C . PHE A 1 203 ? -8.733 -11.451 -8.649 1.00 49.38 203 PHE A C 1
ATOM 1614 O O . PHE A 1 203 ? -9.222 -11.466 -7.515 1.00 49.38 203 PHE A O 1
ATOM 1621 N N . LYS A 1 204 ? -9.452 -11.056 -9.707 1.00 51.72 204 LYS A N 1
ATOM 1622 C CA . LYS A 1 204 ? -10.909 -10.928 -9.625 1.00 51.72 204 LYS A CA 1
ATOM 1623 C C . LYS A 1 204 ? -11.469 -12.338 -9.500 1.00 51.72 204 LYS A C 1
ATOM 1625 O O . LYS A 1 204 ? -11.776 -12.989 -10.493 1.00 51.72 204 LYS A O 1
ATOM 1630 N N . ALA A 1 205 ? -11.560 -12.829 -8.267 1.00 51.62 205 ALA A N 1
ATOM 1631 C CA . ALA A 1 205 ? -12.204 -14.093 -7.975 1.00 51.62 205 ALA A CA 1
ATOM 1632 C C . ALA A 1 205 ? -13.660 -14.004 -8.451 1.00 51.62 205 ALA A C 1
ATOM 1634 O O . ALA A 1 205 ? -14.503 -13.390 -7.800 1.00 51.62 205 ALA A O 1
ATOM 1635 N N . SER A 1 206 ? -13.941 -14.579 -9.619 1.00 55.81 206 SER A N 1
ATOM 1636 C CA . SER A 1 206 ? -15.303 -14.919 -10.007 1.00 55.81 206 SER A CA 1
ATOM 1637 C C . SER A 1 206 ? -15.851 -15.921 -8.989 1.00 55.81 206 SER A C 1
ATOM 1639 O O . SER A 1 206 ? -15.081 -16.621 -8.327 1.00 55.81 206 SER A O 1
ATOM 1641 N N . ASP A 1 207 ? -17.171 -16.040 -8.855 1.00 53.84 207 ASP A N 1
ATOM 1642 C CA . ASP A 1 207 ? -17.756 -17.041 -7.951 1.00 53.84 207 ASP A CA 1
ATOM 1643 C C . ASP A 1 207 ? -17.278 -18.475 -8.282 1.00 53.84 207 ASP A C 1
ATOM 1645 O O . ASP A 1 207 ? -17.137 -19.304 -7.387 1.00 53.84 207 ASP A O 1
ATOM 1649 N N . MET A 1 208 ? -16.895 -18.737 -9.542 1.00 52.44 208 MET A N 1
ATOM 1650 C CA . MET A 1 208 ? -16.209 -19.970 -9.961 1.00 52.44 208 MET A CA 1
ATOM 1651 C C . MET A 1 208 ? -14.805 -20.135 -9.354 1.00 52.44 208 MET A C 1
ATOM 1653 O O . MET A 1 208 ? -14.411 -21.253 -9.037 1.00 52.44 208 MET A O 1
ATOM 1657 N N . ALA A 1 209 ? -14.032 -19.058 -9.192 1.00 60.62 209 ALA A N 1
ATOM 1658 C CA . ALA A 1 209 ? -12.682 -19.119 -8.629 1.00 60.62 209 ALA A CA 1
ATOM 1659 C C . ALA A 1 209 ? -12.688 -19.453 -7.128 1.00 60.62 209 ALA A C 1
ATOM 1661 O O . ALA A 1 209 ? -11.768 -20.116 -6.658 1.00 60.62 209 ALA A O 1
ATOM 1662 N N . ARG A 1 210 ? -13.729 -19.041 -6.389 1.00 60.66 210 ARG A N 1
ATOM 1663 C CA . ARG A 1 210 ? -13.903 -19.390 -4.967 1.00 60.66 210 ARG A CA 1
ATOM 1664 C C . ARG A 1 210 ? -14.222 -20.874 -4.778 1.00 60.66 210 ARG A C 1
ATOM 1666 O O . ARG A 1 210 ? -13.588 -21.520 -3.956 1.00 60.66 210 ARG A O 1
ATOM 1673 N N . ASP A 1 211 ? -15.114 -21.431 -5.600 1.00 67.31 211 ASP A N 1
ATOM 1674 C CA . ASP A 1 211 ? -15.453 -22.866 -5.559 1.00 67.31 211 ASP A CA 1
ATOM 1675 C C . ASP A 1 211 ? -14.241 -23.764 -5.874 1.00 67.31 211 ASP A C 1
ATOM 1677 O O . ASP A 1 211 ? -14.075 -24.838 -5.303 1.00 67.31 211 ASP A O 1
ATOM 1681 N N . LEU A 1 212 ? -13.335 -23.311 -6.747 1.00 74.25 212 LEU A N 1
ATOM 1682 C CA . LEU A 1 212 ? -12.103 -24.041 -7.061 1.00 74.25 212 LEU A CA 1
ATOM 1683 C C . LEU A 1 212 ? -11.058 -23.990 -5.932 1.00 74.25 212 LEU A C 1
ATOM 1685 O O . LEU A 1 212 ? -10.270 -24.927 -5.820 1.00 74.25 212 LEU A O 1
ATOM 1689 N N . GLN A 1 213 ? -11.039 -22.936 -5.106 1.00 72.06 213 GLN A N 1
ATOM 1690 C CA . GLN A 1 213 ? -10.059 -22.759 -4.021 1.00 72.06 213 GLN A CA 1
ATOM 1691 C C . GLN A 1 213 ? -10.289 -23.708 -2.838 1.00 72.06 213 GLN A C 1
ATOM 1693 O O . GLN A 1 213 ? -9.322 -24.130 -2.206 1.00 72.06 213 GLN A O 1
ATOM 1698 N N . ASP A 1 214 ? -11.545 -24.074 -2.573 1.00 81.44 214 ASP A N 1
ATOM 1699 C CA . ASP A 1 214 ? -11.918 -24.977 -1.476 1.00 81.44 214 ASP A CA 1
ATOM 1700 C C . ASP A 1 214 ? -11.896 -26.467 -1.881 1.00 81.44 214 ASP A C 1
ATOM 1702 O O . ASP A 1 214 ? -12.089 -27.358 -1.047 1.00 81.44 214 ASP A O 1
ATOM 1706 N N . ARG A 1 215 ? -11.641 -26.772 -3.162 1.00 82.06 215 ARG A N 1
ATOM 1707 C CA . ARG A 1 215 ? -11.567 -28.145 -3.681 1.00 82.06 215 ARG A CA 1
ATOM 1708 C C . ARG A 1 215 ? -10.179 -28.746 -3.500 1.00 82.06 215 ARG A C 1
ATOM 1710 O O . ARG A 1 215 ? -9.153 -28.087 -3.653 1.00 82.06 215 ARG A O 1
ATOM 1717 N N . ARG A 1 216 ? -10.135 -30.054 -3.238 1.00 87.25 216 ARG A N 1
ATOM 1718 C CA . ARG A 1 216 ? -8.871 -30.799 -3.242 1.00 87.25 216 ARG A CA 1
ATOM 1719 C C . ARG A 1 216 ? -8.291 -30.817 -4.653 1.00 87.25 216 ARG A C 1
ATOM 1721 O O . ARG A 1 216 ? -9.028 -30.983 -5.619 1.00 87.25 216 ARG A O 1
ATOM 1728 N N . LEU A 1 217 ? -6.964 -30.735 -4.758 1.00 83.12 217 LEU A N 1
ATOM 1729 C CA . LEU A 1 217 ? -6.249 -30.783 -6.039 1.00 83.12 217 LEU A CA 1
ATOM 1730 C C . LEU A 1 217 ? -6.593 -32.041 -6.855 1.00 83.12 217 LEU A C 1
ATOM 1732 O O . LEU A 1 217 ? -6.758 -31.963 -8.069 1.00 83.12 217 LEU A O 1
ATOM 1736 N N . ASP A 1 218 ? -6.781 -33.173 -6.170 1.00 87.00 218 ASP A N 1
ATOM 1737 C CA . ASP A 1 218 ? -7.170 -34.454 -6.772 1.00 87.00 218 ASP A CA 1
ATOM 1738 C C . ASP A 1 218 ? -8.542 -34.400 -7.459 1.00 87.00 218 ASP A C 1
ATOM 1740 O O . ASP A 1 218 ? -8.789 -35.173 -8.378 1.00 87.00 218 ASP A O 1
ATOM 1744 N N . ASP A 1 219 ? -9.421 -33.487 -7.042 1.00 84.50 219 ASP A N 1
ATOM 1745 C CA . ASP A 1 219 ? -10.768 -33.331 -7.591 1.00 84.50 219 ASP A CA 1
ATOM 1746 C C . ASP A 1 219 ? -10.813 -32.286 -8.715 1.00 84.50 219 ASP A C 1
ATOM 1748 O O . ASP A 1 219 ? -11.871 -32.067 -9.307 1.00 84.50 219 ASP A O 1
ATOM 1752 N N . LEU A 1 220 ? -9.703 -31.604 -9.013 1.00 87.31 220 LEU A N 1
ATOM 1753 C CA . LEU A 1 220 ? -9.632 -30.569 -10.041 1.00 87.31 220 LEU A CA 1
ATOM 1754 C C . LEU A 1 220 ? -9.284 -31.156 -11.415 1.00 87.31 220 LEU A C 1
ATOM 1756 O O . LEU A 1 220 ? -8.589 -32.162 -11.555 1.00 87.31 220 LEU A O 1
ATOM 1760 N N . SER A 1 221 ? -9.773 -30.485 -12.458 1.00 88.50 221 SER A N 1
ATOM 1761 C CA . SER A 1 221 ? -9.294 -30.665 -13.829 1.00 88.50 221 SER A CA 1
ATOM 1762 C C . SER A 1 221 ? -8.460 -29.448 -14.199 1.00 88.50 221 SER A C 1
ATOM 1764 O O . SER A 1 221 ? -8.987 -28.337 -14.216 1.00 88.50 221 SER A O 1
ATOM 1766 N N . TYR A 1 222 ? -7.173 -29.646 -14.459 1.00 87.12 222 TYR A N 1
ATOM 1767 C CA . TYR A 1 222 ? -6.221 -28.561 -14.689 1.00 87.12 222 TYR A CA 1
ATOM 1768 C C . TYR A 1 222 ? -5.145 -28.971 -15.693 1.00 87.12 222 TYR A C 1
ATOM 1770 O O . TYR A 1 222 ? -4.940 -30.153 -15.954 1.00 87.12 222 TYR A O 1
ATOM 1778 N N . THR A 1 223 ? -4.461 -27.987 -16.265 1.00 88.94 223 THR A N 1
ATOM 1779 C CA . THR A 1 223 ? -3.335 -28.208 -17.175 1.00 88.94 223 THR A CA 1
ATOM 1780 C C . THR A 1 223 ? -2.087 -27.644 -16.525 1.00 88.94 223 THR A C 1
ATOM 1782 O O . THR A 1 223 ? -2.094 -26.506 -16.059 1.00 88.94 223 THR A O 1
ATOM 1785 N N . VAL A 1 224 ? -1.030 -28.446 -16.473 1.00 89.19 224 VAL A N 1
ATOM 1786 C CA . VAL A 1 224 ? 0.288 -27.995 -16.027 1.00 89.19 224 VAL A CA 1
ATOM 1787 C C . VAL A 1 224 ? 1.045 -27.529 -17.254 1.00 89.19 224 VAL A C 1
ATOM 1789 O O . VAL A 1 224 ? 1.128 -28.279 -18.225 1.00 89.19 224 VAL A O 1
ATOM 1792 N N . PHE A 1 225 ? 1.563 -26.308 -17.198 1.00 92.38 225 PHE A N 1
ATOM 1793 C CA . PHE A 1 225 ? 2.465 -25.770 -18.204 1.00 92.38 225 PHE A CA 1
ATOM 1794 C C . PHE A 1 225 ? 3.889 -25.817 -17.676 1.00 92.38 225 PHE A C 1
ATOM 1796 O O . PHE A 1 225 ? 4.126 -25.532 -16.502 1.00 92.38 225 PHE A O 1
ATOM 1803 N N . ASP A 1 226 ? 4.803 -26.154 -18.566 1.00 90.25 226 ASP A N 1
ATOM 1804 C CA . ASP A 1 226 ? 6.236 -26.103 -18.347 1.00 90.25 226 ASP A CA 1
ATOM 1805 C C . ASP A 1 226 ? 6.852 -25.281 -19.476 1.00 90.25 226 ASP A C 1
ATOM 1807 O O . ASP A 1 226 ? 6.420 -25.382 -20.627 1.00 90.25 226 ASP A O 1
ATOM 1811 N N . THR A 1 227 ? 7.799 -24.409 -19.158 1.00 93.00 227 THR A N 1
ATOM 1812 C CA . THR A 1 227 ? 8.399 -23.516 -20.153 1.00 93.00 227 THR A CA 1
ATOM 1813 C C . THR A 1 227 ? 9.889 -23.435 -19.941 1.00 93.00 227 THR A C 1
ATOM 1815 O O . THR A 1 227 ? 10.328 -23.111 -18.838 1.00 93.00 227 THR A O 1
ATOM 1818 N N . GLU A 1 228 ? 10.642 -23.619 -21.017 1.00 94.31 228 GLU A N 1
ATOM 1819 C CA . GLU A 1 228 ? 12.075 -23.353 -21.025 1.00 94.31 228 GLU A CA 1
ATOM 1820 C C . GLU A 1 228 ? 12.335 -21.985 -21.632 1.00 94.31 228 GLU A C 1
ATOM 1822 O O . GLU A 1 228 ? 11.634 -21.547 -22.551 1.00 94.31 228 GLU A O 1
ATOM 1827 N N . THR A 1 229 ? 13.353 -21.300 -21.127 1.00 93.31 229 THR A N 1
ATOM 1828 C CA . THR A 1 229 ? 13.651 -19.918 -21.497 1.00 93.31 229 THR A CA 1
ATOM 1829 C C . THR A 1 229 ? 15.133 -19.724 -21.790 1.00 93.31 229 THR A C 1
ATOM 1831 O O . THR A 1 229 ? 15.999 -20.459 -21.316 1.00 93.31 229 THR A O 1
ATOM 1834 N N . THR A 1 230 ? 15.459 -18.681 -22.551 1.00 89.25 230 THR A N 1
ATOM 1835 C CA . THR A 1 230 ? 16.853 -18.292 -22.794 1.00 89.25 230 THR A CA 1
ATOM 1836 C C . THR A 1 230 ? 17.542 -17.764 -21.533 1.00 89.25 230 THR A C 1
ATOM 1838 O O . THR A 1 230 ? 18.771 -17.758 -21.481 1.00 89.25 230 THR A O 1
ATOM 1841 N N . GLY A 1 231 ? 16.786 -17.360 -20.509 1.00 88.06 231 GLY A N 1
ATOM 1842 C CA . GLY A 1 231 ? 17.275 -16.868 -19.221 1.00 88.06 231 GLY A CA 1
ATOM 1843 C C . GLY A 1 231 ? 16.124 -16.555 -18.255 1.00 88.06 231 GLY A C 1
ATOM 1844 O O . GLY A 1 231 ? 14.994 -16.985 -18.474 1.00 88.06 231 GLY A O 1
ATOM 1845 N N . LEU A 1 232 ? 16.402 -15.846 -17.159 1.00 85.06 232 LEU A N 1
ATOM 1846 C CA . LEU A 1 232 ? 15.444 -15.631 -16.058 1.00 85.06 232 LEU A CA 1
ATOM 1847 C C . LEU A 1 232 ? 14.883 -14.203 -15.984 1.00 85.06 232 LEU A C 1
ATOM 1849 O O . LEU A 1 232 ? 14.102 -13.912 -15.079 1.00 85.06 232 LEU A O 1
ATOM 1853 N N . ASP A 1 233 ? 15.292 -13.300 -16.876 1.00 79.88 233 ASP A N 1
ATOM 1854 C C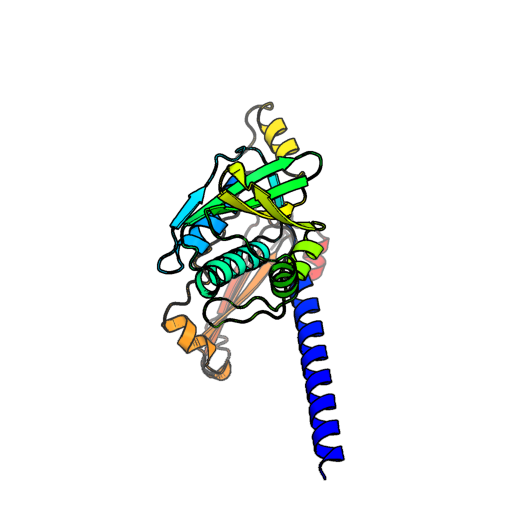A . ASP A 1 233 ? 14.944 -11.881 -16.819 1.00 79.88 233 ASP A CA 1
ATOM 1855 C C . ASP A 1 233 ? 14.269 -11.413 -18.125 1.00 79.88 233 ASP A C 1
ATOM 1857 O O . ASP A 1 233 ? 14.933 -10.883 -19.024 1.00 79.88 233 ASP A O 1
ATOM 1861 N N . PRO A 1 234 ? 12.932 -11.559 -18.240 1.00 80.44 234 PRO A N 1
ATOM 1862 C CA . PRO A 1 234 ? 12.187 -11.118 -19.420 1.00 80.44 234 PRO A CA 1
ATOM 1863 C C . PRO A 1 234 ? 12.356 -9.625 -19.714 1.00 80.44 234 PRO A C 1
ATOM 1865 O O . PRO A 1 234 ? 12.331 -9.213 -20.869 1.00 80.44 234 PRO A O 1
ATOM 1868 N N . SER A 1 235 ? 12.581 -8.800 -18.681 1.00 72.06 235 SER A N 1
ATOM 1869 C CA . SER A 1 235 ? 12.785 -7.355 -18.850 1.00 72.06 235 SER A CA 1
ATOM 1870 C C . SER A 1 235 ? 14.109 -7.014 -19.539 1.00 72.06 235 SER A C 1
ATOM 1872 O O . SER A 1 235 ? 14.249 -5.939 -20.113 1.00 72.06 235 SER A O 1
ATOM 1874 N N . LYS A 1 236 ? 15.065 -7.950 -19.529 1.00 77.62 236 LYS A N 1
ATOM 1875 C CA . LYS A 1 236 ? 16.320 -7.879 -20.291 1.00 77.62 236 LYS A CA 1
ATOM 1876 C C . LYS A 1 236 ? 16.261 -8.671 -21.602 1.00 77.62 236 LYS A C 1
ATOM 1878 O O . LYS A 1 236 ? 17.296 -8.932 -22.222 1.00 77.62 236 LYS A O 1
ATOM 1883 N N . GLY A 1 237 ? 15.052 -9.036 -22.025 1.00 81.62 237 GLY A N 1
ATOM 1884 C CA . GLY A 1 237 ? 14.767 -9.685 -23.296 1.00 81.62 237 GLY A CA 1
ATOM 1885 C C . GLY A 1 237 ? 14.867 -11.207 -23.276 1.00 81.62 237 GLY A C 1
ATOM 1886 O O . GLY A 1 237 ? 14.904 -11.793 -24.352 1.00 81.62 237 GLY A O 1
ATOM 1887 N N . ASP A 1 238 ? 14.971 -11.868 -22.118 1.00 88.44 238 ASP A N 1
ATOM 1888 C CA . ASP A 1 238 ? 14.929 -13.334 -22.101 1.00 88.44 238 ASP A CA 1
ATOM 1889 C C . ASP A 1 238 ? 13.580 -13.851 -22.631 1.00 88.44 238 ASP A C 1
ATOM 1891 O O . ASP A 1 238 ? 12.516 -13.380 -22.227 1.00 88.44 238 ASP A O 1
ATOM 1895 N N . GLU A 1 239 ? 13.634 -14.826 -23.538 1.00 90.25 239 GLU A N 1
ATOM 1896 C CA . GLU A 1 239 ? 12.483 -15.334 -24.290 1.00 90.25 239 GLU A CA 1
ATOM 1897 C C . GLU A 1 239 ? 12.202 -16.802 -23.963 1.00 90.25 239 GLU A C 1
ATOM 1899 O O . GLU A 1 239 ? 13.094 -17.550 -23.560 1.00 90.25 239 GLU A O 1
ATOM 1904 N N . ILE A 1 240 ? 10.956 -17.226 -24.177 1.00 92.12 240 ILE A N 1
ATOM 1905 C CA . ILE A 1 240 ? 10.572 -18.640 -24.122 1.00 92.12 240 ILE A CA 1
ATOM 1906 C C . ILE A 1 240 ? 11.122 -19.347 -25.362 1.00 92.12 240 ILE A C 1
ATOM 1908 O O . ILE A 1 240 ? 10.942 -18.871 -26.480 1.00 92.12 240 ILE A O 1
ATOM 1912 N N . ILE A 1 241 ? 11.754 -20.501 -25.157 1.00 93.50 241 ILE A N 1
ATOM 1913 C CA . ILE A 1 241 ? 12.284 -21.362 -26.220 1.00 93.50 241 ILE A CA 1
ATOM 1914 C C . ILE A 1 241 ? 11.533 -22.697 -26.335 1.00 93.50 241 ILE A C 1
ATOM 1916 O O . ILE A 1 241 ? 11.601 -23.367 -27.362 1.00 93.50 241 ILE A O 1
ATOM 1920 N N . GLN A 1 242 ? 10.761 -23.085 -25.319 1.00 94.81 242 GLN A N 1
ATOM 1921 C CA . GLN A 1 242 ? 9.882 -24.252 -25.381 1.00 94.81 242 GLN A CA 1
ATOM 1922 C C . GLN A 1 242 ? 8.646 -24.049 -24.512 1.00 94.81 242 GLN A C 1
ATOM 1924 O O . 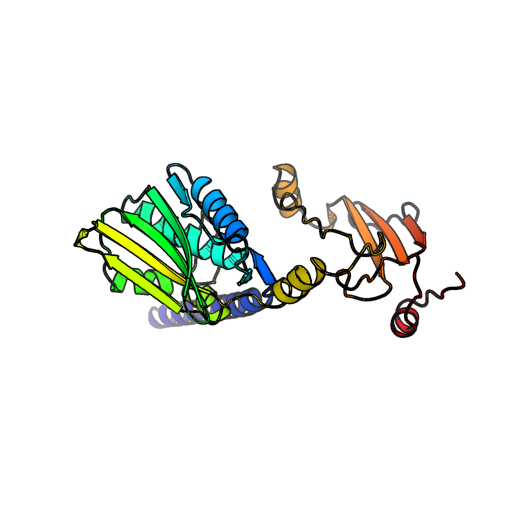GLN A 1 242 ? 8.731 -23.459 -23.436 1.00 94.81 242 GLN A O 1
ATOM 1929 N N . ILE A 1 243 ? 7.513 -24.599 -24.954 1.00 94.94 243 ILE A N 1
ATOM 1930 C CA . ILE A 1 243 ? 6.300 -24.728 -24.145 1.00 94.94 243 ILE A CA 1
ATOM 1931 C C . ILE A 1 243 ? 5.849 -26.187 -24.143 1.00 94.94 243 ILE A C 1
ATOM 1933 O O . ILE A 1 243 ? 5.575 -26.765 -25.195 1.00 94.94 243 ILE A O 1
ATOM 1937 N N . GLY A 1 244 ? 5.735 -26.754 -22.947 1.00 92.38 244 GLY A N 1
ATOM 1938 C CA . GLY A 1 244 ? 5.065 -28.010 -22.654 1.00 92.38 244 GLY A CA 1
ATOM 1939 C C . GLY A 1 244 ? 3.748 -27.761 -21.918 1.00 92.38 244 GLY A C 1
ATOM 1940 O O . GLY A 1 244 ? 3.635 -26.848 -21.102 1.00 92.38 244 GLY A O 1
ATOM 1941 N N . ALA A 1 245 ? 2.733 -28.574 -22.184 1.00 92.94 245 ALA A N 1
ATOM 1942 C CA . ALA A 1 245 ? 1.489 -28.579 -21.433 1.00 92.94 245 ALA A CA 1
ATOM 1943 C C . ALA A 1 245 ? 0.956 -30.004 -21.296 1.00 92.94 245 ALA A C 1
ATOM 1945 O O . ALA A 1 245 ? 0.986 -30.781 -22.246 1.00 92.94 245 ALA A O 1
ATOM 1946 N N . THR A 1 246 ? 0.442 -30.368 -20.125 1.00 89.44 246 THR A N 1
ATOM 1947 C CA . THR A 1 246 ? -0.201 -31.672 -19.915 1.00 89.44 246 THR A CA 1
ATOM 1948 C C . THR A 1 246 ? -1.440 -31.534 -19.054 1.00 89.44 246 THR A C 1
ATOM 1950 O O . THR A 1 246 ? -1.425 -30.876 -18.010 1.00 89.44 246 THR A O 1
ATOM 1953 N N . ARG A 1 247 ? -2.524 -32.183 -19.481 1.00 88.44 247 ARG A N 1
ATOM 1954 C CA . ARG A 1 247 ? -3.790 -32.168 -18.755 1.00 88.44 247 ARG A CA 1
ATOM 1955 C C . ARG A 1 247 ? -3.831 -33.214 -17.639 1.00 88.44 247 ARG A C 1
ATOM 1957 O O . ARG A 1 247 ? -3.485 -34.381 -17.833 1.00 88.44 247 ARG A O 1
ATOM 1964 N N . ILE A 1 248 ? -4.333 -32.793 -16.483 1.00 86.88 248 ILE A N 1
ATOM 1965 C CA . ILE A 1 248 ? -4.614 -33.621 -15.314 1.00 86.88 248 ILE A CA 1
ATOM 1966 C C . ILE A 1 248 ? -6.114 -33.580 -15.029 1.00 86.88 248 ILE A C 1
ATOM 1968 O O . ILE A 1 248 ? -6.723 -32.514 -14.941 1.00 86.88 248 ILE A O 1
ATOM 1972 N N . VAL A 1 249 ? -6.715 -34.761 -14.893 1.00 85.44 249 VAL A N 1
ATOM 1973 C CA . VAL A 1 249 ? -8.136 -34.932 -14.575 1.00 85.44 249 VAL A CA 1
ATOM 1974 C C . VAL A 1 249 ? -8.258 -35.959 -13.459 1.00 85.44 249 VAL A C 1
ATOM 1976 O O . VAL A 1 249 ? -7.761 -37.078 -13.590 1.00 85.44 249 VAL A O 1
ATOM 1979 N N . ASN A 1 250 ? -8.925 -35.590 -12.365 1.00 84.56 250 ASN A N 1
ATOM 1980 C CA . ASN A 1 250 ? -9.122 -36.449 -11.192 1.00 84.56 250 ASN A CA 1
ATOM 1981 C C . ASN A 1 250 ? -7.795 -37.020 -10.642 1.00 84.56 250 ASN A C 1
ATOM 1983 O O . ASN A 1 250 ? -7.664 -38.229 -10.426 1.00 84.56 250 ASN A O 1
ATOM 1987 N N . GLY A 1 251 ? -6.767 -36.168 -10.549 1.00 82.00 251 GLY A N 1
ATOM 1988 C CA . GLY A 1 251 ? -5.421 -36.542 -10.099 1.00 82.00 251 GLY A CA 1
ATOM 1989 C C . GLY A 1 251 ? -4.643 -37.463 -11.050 1.00 82.00 251 GLY A C 1
ATOM 1990 O O . GLY A 1 251 ? -3.587 -37.972 -10.677 1.00 82.00 251 GLY A O 1
ATOM 1991 N N . ARG A 1 252 ? -5.136 -37.710 -12.272 1.00 83.06 252 ARG A N 1
ATOM 1992 C CA . ARG A 1 252 ? -4.466 -38.559 -13.269 1.00 83.06 252 ARG A CA 1
ATOM 1993 C C . ARG A 1 252 ? -3.941 -37.742 -14.435 1.00 83.06 252 ARG A C 1
ATOM 1995 O O . ARG A 1 252 ? -4.669 -36.943 -15.019 1.00 83.06 252 ARG A O 1
ATOM 2002 N N . LEU A 1 253 ? -2.691 -38.009 -14.795 1.00 85.00 253 LEU A N 1
ATOM 2003 C CA . LEU A 1 253 ? -2.029 -37.416 -15.945 1.00 85.00 253 LEU A CA 1
ATOM 2004 C C . LEU A 1 253 ? -2.469 -38.126 -17.232 1.00 85.00 253 LEU A C 1
ATOM 2006 O O . LEU A 1 253 ? -2.325 -39.344 -17.367 1.00 85.00 253 LEU A O 1
ATOM 2010 N N . LEU A 1 254 ? -3.018 -37.369 -18.179 1.00 79.06 254 LEU A N 1
ATOM 2011 C CA . LEU A 1 254 ? -3.451 -37.893 -19.472 1.00 79.06 254 LEU A CA 1
ATOM 2012 C C . LEU A 1 254 ? -2.310 -37.746 -20.483 1.00 79.06 254 LEU A C 1
ATOM 2014 O O . LEU A 1 254 ? -2.235 -36.763 -21.206 1.00 79.06 254 LEU A O 1
ATOM 2018 N N . HIS A 1 255 ? -1.421 -38.741 -20.546 1.00 73.88 255 HIS A N 1
ATOM 2019 C CA . HIS A 1 255 ? -0.206 -38.703 -21.384 1.00 73.88 255 HIS A CA 1
ATOM 2020 C C . HIS A 1 255 ? -0.454 -38.448 -22.885 1.00 73.88 255 HIS A C 1
ATOM 2022 O O . HIS A 1 255 ? 0.451 -38.012 -23.584 1.00 73.88 255 HIS A O 1
ATOM 2028 N N . HIS A 1 256 ? -1.654 -38.748 -23.391 1.00 78.19 256 HIS A N 1
ATOM 2029 C CA . HIS A 1 256 ? -2.042 -38.528 -24.790 1.00 78.19 256 HIS A CA 1
ATOM 2030 C C . HIS A 1 256 ? -2.685 -37.151 -25.031 1.00 78.19 256 HIS A C 1
ATOM 2032 O O . HIS A 1 256 ? -2.920 -36.782 -26.176 1.00 78.19 256 HIS A O 1
ATOM 2038 N N . GLU A 1 257 ? -2.958 -36.393 -23.966 1.00 77.44 257 GLU A N 1
ATOM 2039 C CA . GLU A 1 257 ? -3.427 -35.003 -23.994 1.00 77.44 257 GLU A CA 1
ATOM 2040 C C . GLU A 1 257 ? -2.290 -34.074 -23.534 1.00 77.44 257 GLU A C 1
ATOM 2042 O O . GLU A 1 257 ? -2.428 -33.285 -22.593 1.00 77.44 257 GLU A O 1
ATOM 2047 N N . GLY A 1 258 ? -1.134 -34.236 -24.184 1.00 82.69 258 GLY A N 1
ATOM 2048 C CA . GLY A 1 258 ? 0.054 -33.408 -24.015 1.00 82.69 258 GLY A CA 1
ATOM 2049 C C . GLY A 1 258 ? 0.294 -32.526 -25.239 1.00 82.69 258 GLY A C 1
ATOM 2050 O O . GLY A 1 258 ? -0.021 -32.904 -26.367 1.00 82.69 258 GLY A O 1
ATOM 2051 N N . PHE A 1 259 ? 0.851 -31.347 -25.008 1.00 88.69 259 PHE A N 1
ATOM 2052 C CA . PHE A 1 259 ? 1.316 -30.423 -26.033 1.00 88.69 259 PHE A CA 1
ATOM 2053 C C . PHE A 1 259 ? 2.775 -30.097 -25.741 1.00 88.69 259 PHE A C 1
ATOM 2055 O O . PHE A 1 259 ? 3.114 -29.804 -24.600 1.00 88.69 259 PHE A O 1
ATOM 2062 N N . GLU A 1 260 ? 3.632 -30.149 -26.751 1.00 91.88 260 GLU A N 1
ATOM 2063 C CA . GLU A 1 260 ? 5.037 -29.779 -26.626 1.00 91.88 260 GLU A CA 1
ATOM 2064 C C . GLU A 1 260 ? 5.483 -29.132 -27.932 1.00 91.88 260 GLU A C 1
ATOM 2066 O O . GLU A 1 260 ? 5.255 -29.679 -29.014 1.00 91.88 260 GLU A O 1
ATOM 2071 N N . GLN A 1 261 ? 6.079 -27.948 -27.836 1.00 91.69 261 GLN A N 1
ATOM 2072 C CA . GLN A 1 261 ? 6.527 -27.202 -29.000 1.00 91.69 261 GLN A CA 1
ATOM 2073 C C . GLN A 1 261 ? 7.763 -26.361 -28.672 1.00 91.69 261 GLN A C 1
ATOM 2075 O O . GLN A 1 261 ? 7.777 -25.621 -27.687 1.00 91.69 261 GLN A O 1
ATOM 2080 N N . LEU A 1 262 ? 8.771 -26.443 -29.547 1.00 92.81 262 LEU A N 1
ATOM 2081 C CA . LEU A 1 262 ? 9.886 -25.499 -29.584 1.00 92.81 262 LEU A CA 1
ATOM 2082 C C . LEU A 1 262 ? 9.431 -24.172 -30.196 1.00 92.81 262 LEU A C 1
ATOM 2084 O O . LEU A 1 262 ? 8.661 -24.135 -31.162 1.00 92.81 262 LEU A O 1
ATOM 2088 N N . VAL A 1 263 ? 9.924 -23.085 -29.623 1.00 90.94 263 VAL A N 1
ATOM 2089 C CA . VAL A 1 263 ? 9.640 -21.713 -30.028 1.00 90.94 263 VAL A CA 1
ATOM 2090 C C . VAL A 1 263 ? 10.960 -21.078 -30.439 1.00 90.94 263 VAL A C 1
ATOM 2092 O O . VAL A 1 263 ? 11.913 -21.106 -29.669 1.00 90.94 263 VAL A O 1
ATOM 2095 N N . ASP A 1 264 ? 11.024 -20.509 -31.644 1.00 89.50 264 ASP A N 1
ATOM 2096 C CA . ASP A 1 264 ? 12.186 -19.725 -32.068 1.00 89.50 264 ASP A CA 1
ATOM 2097 C C . ASP A 1 264 ? 12.208 -18.409 -31.271 1.00 89.50 264 ASP A C 1
ATOM 2099 O O . ASP A 1 264 ? 11.312 -17.577 -31.460 1.00 89.50 264 ASP A O 1
ATOM 2103 N N . PRO A 1 265 ? 13.201 -18.195 -30.386 1.00 87.56 265 PRO A N 1
ATOM 2104 C CA . PRO A 1 265 ? 13.262 -16.991 -29.571 1.00 87.56 265 PRO A CA 1
ATOM 2105 C C . PRO A 1 265 ? 13.749 -15.776 -30.383 1.00 87.56 265 PRO A C 1
ATOM 2107 O O . PRO A 1 265 ? 13.899 -14.694 -29.823 1.00 87.56 265 PRO A O 1
ATOM 2110 N N . GLN A 1 266 ? 14.046 -15.945 -31.682 1.00 88.12 266 GLN A N 1
ATOM 2111 C CA . GLN A 1 266 ? 14.600 -14.934 -32.590 1.00 88.12 266 GLN A CA 1
ATOM 2112 C C . GLN A 1 266 ? 15.900 -14.303 -32.067 1.00 88.12 266 GLN A C 1
ATOM 2114 O O . GLN A 1 266 ? 16.250 -13.172 -32.400 1.00 88.12 266 GLN A O 1
ATOM 2119 N N . ARG A 1 267 ? 16.643 -15.052 -31.243 1.00 84.88 267 ARG A N 1
ATOM 2120 C CA . ARG A 1 267 ? 17.899 -14.622 -30.621 1.00 84.88 267 ARG A CA 1
ATOM 2121 C C . ARG A 1 267 ? 18.819 -15.796 -30.311 1.00 84.88 267 ARG A C 1
ATOM 2123 O O . ARG A 1 267 ? 18.407 -16.952 -30.274 1.00 84.88 267 ARG A O 1
ATOM 2130 N N . THR A 1 268 ? 20.074 -15.484 -30.000 1.00 86.75 268 THR A N 1
ATOM 2131 C CA . THR A 1 268 ? 21.050 -16.493 -29.574 1.00 86.75 268 THR A CA 1
ATOM 2132 C C . THR A 1 268 ? 20.722 -17.029 -28.182 1.00 86.75 268 THR A C 1
ATOM 2134 O O . THR A 1 268 ? 20.579 -16.259 -27.228 1.00 86.75 268 THR A O 1
ATOM 2137 N N . VAL A 1 269 ? 20.684 -18.355 -28.061 1.00 88.00 269 VAL A N 1
ATOM 2138 C CA . VAL A 1 269 ? 20.483 -19.068 -26.794 1.00 88.00 269 VAL A CA 1
ATOM 2139 C C . VAL A 1 269 ? 21.790 -19.083 -25.990 1.00 88.00 269 VAL A C 1
ATOM 2141 O O . VAL A 1 269 ? 22.815 -19.550 -26.499 1.00 88.00 269 VAL A O 1
ATOM 2144 N N . PRO A 1 270 ? 21.811 -18.576 -24.744 1.00 87.12 270 PRO A N 1
ATOM 2145 C CA . PRO A 1 270 ? 23.006 -18.611 -23.911 1.00 87.12 270 PRO A CA 1
ATOM 2146 C C . PRO A 1 270 ? 23.436 -20.041 -23.564 1.00 87.12 270 PRO A C 1
ATOM 2148 O O . PRO A 1 270 ? 22.637 -20.859 -23.118 1.00 87.12 270 PRO A O 1
ATOM 2151 N N . VAL A 1 271 ? 24.744 -20.314 -23.637 1.00 88.06 271 VAL A N 1
ATOM 2152 C CA . VAL A 1 271 ? 25.327 -21.629 -23.289 1.00 88.06 271 VAL A CA 1
ATOM 2153 C C . VAL A 1 271 ? 25.007 -22.046 -21.847 1.00 88.06 271 VAL A C 1
ATOM 2155 O O . VAL A 1 271 ? 24.917 -23.234 -21.547 1.00 88.06 271 VAL A O 1
ATOM 2158 N N . ALA A 1 272 ? 24.857 -21.080 -20.937 1.00 86.50 272 ALA A N 1
ATOM 2159 C CA . ALA A 1 272 ? 24.472 -21.351 -19.555 1.00 86.50 272 ALA A CA 1
ATOM 2160 C C . ALA A 1 272 ? 23.075 -21.987 -19.460 1.00 86.50 272 ALA A C 1
ATOM 2162 O O . ALA A 1 272 ? 22.909 -22.930 -18.694 1.00 86.50 272 ALA A O 1
ATOM 2163 N N . SER A 1 273 ? 22.124 -21.525 -20.273 1.00 85.81 273 SER A N 1
ATOM 2164 C CA . SER A 1 273 ? 20.748 -22.028 -20.318 1.00 85.81 273 SER A CA 1
ATOM 2165 C C . SER A 1 273 ? 20.688 -23.378 -21.029 1.00 85.81 273 SER A C 1
ATOM 2167 O O . SER A 1 273 ? 20.151 -24.335 -20.477 1.00 85.81 273 SER A O 1
ATOM 2169 N N . THR A 1 274 ? 21.408 -23.536 -22.148 1.00 87.75 274 THR A N 1
ATOM 2170 C CA . THR A 1 274 ? 21.551 -24.834 -22.833 1.00 87.75 274 THR A CA 1
ATOM 2171 C C . THR A 1 274 ? 22.106 -25.931 -21.918 1.00 87.75 274 THR A C 1
ATOM 2173 O O . THR A 1 274 ? 21.719 -27.086 -22.045 1.00 87.75 274 THR A O 1
ATOM 2176 N N . LYS A 1 275 ? 22.981 -25.610 -20.953 1.00 87.88 275 LYS A N 1
ATOM 2177 C CA . LYS A 1 275 ? 23.464 -26.596 -19.963 1.00 87.88 275 LYS A CA 1
ATOM 2178 C C . LYS A 1 275 ? 22.381 -27.087 -18.999 1.00 87.88 275 LYS A C 1
ATOM 2180 O O . LYS A 1 275 ? 22.583 -28.126 -18.377 1.00 87.88 275 LYS A O 1
ATOM 2185 N N . ILE A 1 276 ? 21.302 -26.328 -18.836 1.00 86.75 276 ILE A N 1
ATOM 2186 C CA . ILE A 1 276 ? 20.194 -26.634 -17.930 1.00 86.75 276 ILE A CA 1
ATOM 2187 C C . ILE A 1 276 ? 19.139 -27.448 -18.677 1.00 86.75 276 ILE A C 1
ATOM 2189 O O . ILE A 1 276 ? 18.885 -28.589 -18.303 1.00 86.75 276 ILE A O 1
ATOM 2193 N N . HIS A 1 277 ? 18.579 -26.888 -19.751 1.00 86.38 277 HIS A N 1
ATOM 2194 C CA . HIS A 1 277 ? 17.443 -27.477 -20.466 1.00 86.38 277 HIS A CA 1
ATOM 2195 C C . HIS A 1 277 ? 17.851 -28.350 -21.666 1.00 86.38 277 HIS A C 1
ATOM 2197 O O . HIS A 1 277 ? 17.032 -29.061 -22.234 1.00 86.38 277 HIS A O 1
ATOM 2203 N N . GLY A 1 278 ? 19.118 -28.315 -22.092 1.00 87.44 278 GLY A N 1
ATOM 2204 C CA . GLY A 1 278 ? 19.645 -29.166 -23.170 1.00 87.44 278 GLY A CA 1
ATOM 2205 C C . GLY A 1 278 ? 19.261 -28.753 -24.597 1.00 87.44 278 GLY A C 1
ATOM 2206 O O . GLY A 1 278 ? 19.793 -29.323 -25.545 1.00 87.44 278 GLY A O 1
ATOM 2207 N N . ILE A 1 279 ? 18.392 -27.754 -24.766 1.00 87.56 279 ILE A N 1
ATOM 2208 C CA . ILE A 1 279 ? 17.960 -27.241 -26.079 1.00 87.56 279 ILE A CA 1
ATOM 2209 C C . ILE A 1 279 ? 19.096 -26.434 -26.710 1.00 87.56 279 ILE A C 1
ATOM 2211 O O . ILE A 1 279 ? 19.568 -25.429 -26.160 1.00 87.56 279 ILE A O 1
ATOM 2215 N N . THR A 1 280 ? 19.543 -26.903 -27.869 1.00 84.75 280 THR A N 1
ATOM 2216 C CA . THR A 1 280 ? 20.616 -26.293 -28.657 1.00 84.75 280 THR A CA 1
ATOM 2217 C C . THR A 1 280 ? 20.053 -25.464 -29.810 1.00 84.75 280 THR A C 1
ATOM 2219 O O . THR A 1 280 ? 18.981 -25.799 -30.300 1.00 84.75 280 THR A O 1
ATOM 2222 N N . PRO A 1 281 ? 20.792 -24.461 -30.318 1.00 77.56 281 PRO A N 1
ATOM 2223 C CA . PRO A 1 281 ? 20.352 -23.647 -31.457 1.00 77.56 281 PRO A CA 1
ATOM 2224 C C . PRO A 1 281 ? 20.065 -24.421 -32.756 1.00 77.56 281 PRO A C 1
ATOM 2226 O O . PRO A 1 281 ? 19.406 -23.884 -33.636 1.00 77.56 281 PRO A O 1
ATOM 2229 N N . ASP A 1 282 ? 20.587 -25.645 -32.893 1.00 79.19 282 ASP A N 1
ATOM 2230 C CA . ASP A 1 282 ? 20.427 -26.483 -34.090 1.00 79.19 282 ASP A CA 1
ATOM 2231 C C . ASP A 1 282 ? 19.141 -27.344 -34.082 1.00 79.19 282 ASP A C 1
ATOM 2233 O O . ASP A 1 282 ? 18.912 -28.090 -35.038 1.00 79.19 282 ASP A O 1
ATOM 2237 N N . MET A 1 283 ? 18.348 -27.301 -33.000 1.00 77.31 283 MET A N 1
ATOM 2238 C CA . MET A 1 283 ? 17.065 -28.017 -32.848 1.00 77.31 283 MET A CA 1
ATOM 2239 C C . MET A 1 283 ? 15.894 -27.164 -33.326 1.00 77.31 283 MET A C 1
ATOM 2241 O O . MET A 1 283 ? 15.018 -27.737 -34.013 1.00 77.31 283 MET A O 1
#

Secondary structure (DSSP, 8-state):
-HHHHHHHHHHHHHHHHHHHHHHHHHHHHHS--EEEEHHHHHHHHHHHHHTSTT-EEEE----TT-EEEE-HHHHHHHHHHHHHHHHHHH---EEEEEEEEETTEEEEEEEEESPPPPHHHHHHHHHSEEEETTEEEEEEHHHHHHHTT--EEEEEETTTTEEEEEEEEEBP-SHHHHHHHGGGS----GGG-------GGGG---HHHHHHHSS-GGG-EEEEEEEEES-S-GGGT--EEEEEEEEEETTEEEEEEEEEEE---SSPPPHHHHHHH---TT-

Radius of gyration: 24.71 Å; chains: 1; bounding box: 45×65×73 Å

Foldseek 3Di:
DVVVVVVVVVVVVVVVVVVLVVQLVVVLPPAAFDKDFPVVLQVLLQVLLVVPPQAAEEEDDEDRLFIFRAPSPVVSLLSSQVSVCCCPVPVWRYWYWYWYDDPQWIKTKTKGAADDDDVVVVVCQQCDFRDDPRDTHSDGVVSRLVSQVWDWDWDDDPVRRMIIIIIIGGTDDDVSVVVVVVVPDDDDDPLLDDDPDDPPCPPVCDVVNVVVVPDDPLQDKDKDKDWQWLDDDVNVPIGTQKIKIWIDHNNDTDPVRIDIDGDDSVDARDPVSCVPPVDHPVD